Protein AF-A0A9D2ATX9-F1 (afdb_monomer)

Mean predicted aligned error: 10.86 Å

Solvent-accessible surface area (backbone atoms only — not comparable to full-atom values): 11652 Å² total; per-residue (Å²): 124,75,67,46,63,72,82,74,89,40,65,70,58,42,49,50,32,42,53,53,11,50,50,30,36,51,50,16,61,54,34,62,79,74,47,91,57,62,66,61,26,53,52,30,33,52,50,9,52,46,39,47,54,69,62,53,81,77,76,57,54,36,37,35,69,56,73,63,24,39,37,27,45,49,96,84,43,81,44,74,42,54,32,85,52,33,32,41,38,35,17,35,22,54,42,82,40,88,98,67,48,72,39,76,38,65,45,80,54,97,93,43,78,41,75,37,50,12,38,36,36,34,37,86,68,56,72,67,66,52,57,58,51,46,39,62,30,58,31,45,65,41,37,40,58,76,45,44,87,34,38,55,39,74,44,73,58,48,70,66,58,52,48,54,41,50,75,47,65,50,75,42,59,37,35,30,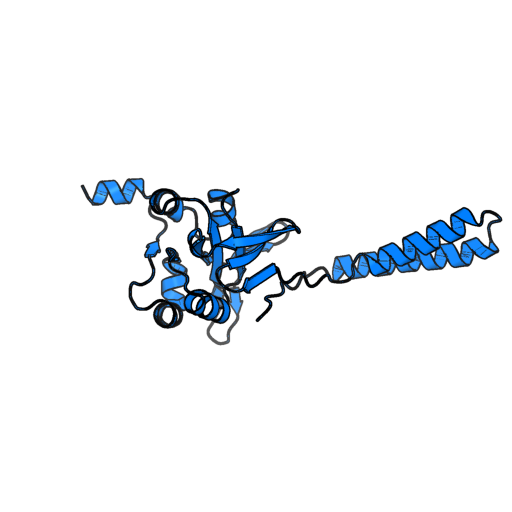28,46,73,52,40,73,76,41,40,73,66,49,33,71,70,54,39,85,81,53,54,46,73,40,56,71,66,48,44,74,60,56,54,66,75,73,111

Sequence (213 aa):
MKKYYQNYRRGKSFALFLVLGGVFLAVGIFAFWATTSIALVVLSLCAGVLLIVLPLPFLFARYGVQGSAVRCVRRGIPRSVPLAELSLILCIYDEYRRWKGFQPAVFRGSDGEVTVPALVLVQGLSPEEIEKELDLCDTRMNARLTYGKNAAGDMLLDFDFLRDLVAAGFAGRVYVSEFIYGLYSPAIDDIFGKGGVTVYDRIPYAVKQKRRG

Organism: NCBI:txid2838508

Structure (mmCIF, N/CA/C/O backbone):
data_AF-A0A9D2ATX9-F1
#
_entry.id   AF-A0A9D2ATX9-F1
#
loop_
_atom_site.group_PDB
_atom_site.id
_atom_site.type_symbol
_atom_site.label_atom_id
_atom_site.label_alt_id
_atom_site.label_comp_id
_atom_site.label_asym_id
_atom_site.label_entity_id
_atom_site.label_seq_id
_atom_site.pdbx_PDB_ins_code
_atom_site.Cartn_x
_atom_site.Cartn_y
_atom_site.Cartn_z
_atom_site.occupancy
_atom_site.B_iso_or_equiv
_atom_site.auth_seq_id
_atom_site.auth_comp_id
_atom_site.auth_asym_id
_atom_site.auth_atom_id
_atom_site.pdbx_PDB_model_num
ATOM 1 N N . MET A 1 1 ? -0.984 -17.722 -10.477 1.00 51.16 1 MET A N 1
ATOM 2 C CA . MET A 1 1 ? -0.380 -16.594 -9.732 1.00 51.16 1 MET A CA 1
ATOM 3 C C . MET A 1 1 ? -0.619 -15.315 -10.521 1.00 51.16 1 MET A C 1
ATOM 5 O O . MET A 1 1 ? 0.060 -15.112 -11.526 1.00 51.16 1 MET A O 1
ATOM 9 N N . LYS A 1 2 ? -1.607 -14.497 -10.127 1.00 56.91 2 LYS A N 1
ATOM 10 C CA . LYS A 1 2 ? -1.786 -13.162 -10.714 1.00 56.91 2 LYS A CA 1
ATOM 11 C C . LYS A 1 2 ? -0.565 -12.320 -10.335 1.00 56.91 2 LYS A C 1
ATOM 13 O O . LYS A 1 2 ? -0.162 -12.277 -9.174 1.00 56.91 2 LYS A O 1
ATOM 18 N N . LYS A 1 3 ? 0.098 -11.753 -11.339 1.00 59.28 3 LYS A N 1
ATOM 19 C CA . LYS A 1 3 ? 1.263 -10.885 -11.165 1.00 59.28 3 LYS A CA 1
ATOM 20 C C . LYS A 1 3 ? 0.798 -9.457 -11.378 1.00 59.28 3 LYS A C 1
ATOM 22 O O . LYS A 1 3 ? 0.310 -9.134 -12.457 1.00 59.28 3 LYS A O 1
ATOM 27 N N . TYR A 1 4 ? 0.980 -8.617 -10.368 1.00 58.78 4 TYR A N 1
ATOM 28 C CA . TYR A 1 4 ? 0.604 -7.213 -10.451 1.00 58.78 4 TYR A CA 1
ATOM 29 C C . TYR A 1 4 ? 1.823 -6.415 -10.915 1.00 58.78 4 TYR A C 1
ATOM 31 O O . TYR A 1 4 ? 2.834 -6.277 -10.211 1.00 58.78 4 TYR A O 1
ATOM 39 N N . TYR A 1 5 ? 1.759 -5.962 -12.165 1.00 54.19 5 TYR A N 1
ATOM 40 C CA . TYR A 1 5 ? 2.825 -5.211 -12.813 1.00 54.19 5 TYR A CA 1
ATOM 41 C C . TYR A 1 5 ? 2.580 -3.719 -12.624 1.00 54.19 5 TYR A C 1
ATOM 43 O O . TYR A 1 5 ? 1.532 -3.196 -12.993 1.00 54.19 5 TYR A O 1
ATOM 51 N N . GLN A 1 6 ? 3.565 -3.006 -12.082 1.00 50.66 6 GLN A N 1
ATOM 52 C CA . GLN A 1 6 ? 3.521 -1.552 -12.124 1.00 50.66 6 GLN A CA 1
ATOM 53 C C . GLN A 1 6 ? 3.961 -1.116 -13.522 1.00 50.66 6 GLN A C 1
ATOM 55 O O . GLN A 1 6 ? 5.118 -1.316 -13.898 1.00 50.66 6 GLN A O 1
ATOM 60 N N . ASN A 1 7 ? 3.054 -0.503 -14.283 1.00 44.44 7 ASN A N 1
ATOM 61 C CA . ASN A 1 7 ? 3.418 0.191 -15.511 1.00 44.44 7 ASN A CA 1
ATOM 62 C C . ASN A 1 7 ? 4.359 1.342 -15.144 1.00 44.44 7 ASN A C 1
ATOM 64 O O . ASN A 1 7 ? 3.926 2.425 -14.746 1.00 44.44 7 ASN A O 1
ATOM 68 N N . TYR A 1 8 ? 5.670 1.125 -15.261 1.00 45.75 8 TYR A N 1
ATOM 69 C CA . TYR A 1 8 ? 6.612 2.230 -15.236 1.00 45.75 8 TYR A CA 1
ATOM 70 C C . TYR A 1 8 ? 6.295 3.100 -16.453 1.00 45.75 8 TYR A C 1
ATOM 72 O O . TYR A 1 8 ? 6.641 2.761 -17.583 1.00 45.75 8 TYR A O 1
ATOM 80 N N . ARG A 1 9 ? 5.668 4.263 -16.228 1.00 45.88 9 ARG A N 1
ATOM 81 C CA . ARG A 1 9 ? 5.664 5.383 -17.182 1.00 45.88 9 ARG A CA 1
ATOM 82 C C . AR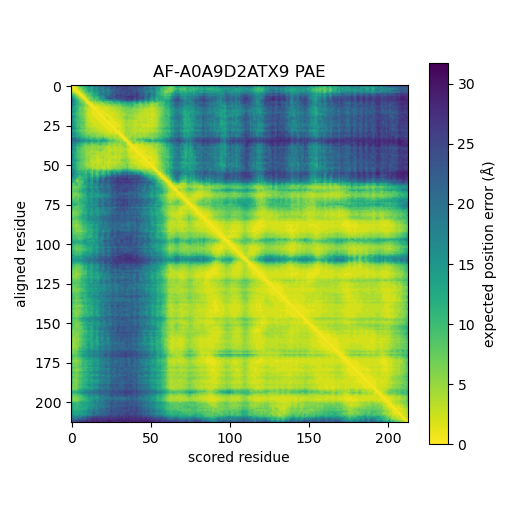G A 1 9 ? 7.099 5.904 -17.328 1.00 45.88 9 ARG A C 1
ATOM 84 O O . ARG A 1 9 ? 7.446 6.991 -16.885 1.00 45.88 9 ARG A O 1
ATOM 91 N N . ARG A 1 10 ? 7.961 5.103 -17.949 1.00 52.47 10 ARG A N 1
ATOM 92 C CA . ARG A 1 10 ? 9.294 5.485 -18.411 1.00 52.47 10 ARG A CA 1
ATOM 93 C C . ARG A 1 10 ? 9.326 5.652 -19.922 1.00 52.47 10 ARG A C 1
ATOM 95 O O . ARG A 1 10 ? 10.416 5.745 -20.451 1.00 52.47 10 ARG A O 1
ATOM 102 N N . GLY A 1 11 ? 8.189 5.777 -20.617 1.00 55.25 11 GLY A N 1
ATOM 103 C CA . GLY A 1 11 ? 8.166 5.942 -22.080 1.00 55.25 11 GLY A CA 1
ATOM 104 C C . GLY A 1 11 ? 9.140 7.015 -22.590 1.00 55.25 11 GLY A C 1
ATOM 105 O O . GLY A 1 11 ? 9.872 6.779 -23.542 1.00 55.25 11 GLY A O 1
ATOM 106 N N . LYS A 1 12 ? 9.258 8.146 -21.876 1.00 58.19 12 LYS A N 1
ATOM 107 C CA . LYS A 1 12 ? 10.222 9.211 -22.213 1.00 58.19 12 LYS A CA 1
ATOM 108 C C . LYS A 1 12 ? 11.684 8.841 -21.926 1.00 58.19 12 LYS A C 1
ATOM 110 O O . LYS A 1 12 ? 12.558 9.192 -22.704 1.00 58.19 12 LYS A O 1
ATOM 115 N N . SER A 1 13 ? 11.959 8.129 -20.833 1.00 62.75 13 SER A N 1
ATOM 116 C CA . SER A 1 13 ? 13.312 7.643 -20.523 1.00 62.75 13 SER A CA 1
ATOM 117 C C . SER A 1 13 ? 13.725 6.501 -21.455 1.00 62.75 13 SER A C 1
ATOM 119 O O . SER A 1 13 ? 14.857 6.478 -21.907 1.00 62.75 13 SER A O 1
ATOM 121 N N . PHE A 1 14 ? 12.804 5.598 -21.792 1.00 67.00 14 PHE A N 1
ATOM 122 C CA . PHE A 1 14 ? 12.988 4.518 -22.760 1.00 67.00 14 PHE A CA 1
ATOM 123 C C . PHE A 1 14 ? 13.324 5.070 -24.148 1.00 67.00 14 PHE A C 1
ATOM 125 O O . PHE A 1 14 ? 14.310 4.651 -24.741 1.00 67.00 14 PHE A O 1
ATOM 132 N N . ALA A 1 15 ? 12.574 6.076 -24.615 1.00 73.00 15 ALA A N 1
ATOM 133 C CA . ALA A 1 15 ? 12.880 6.771 -25.863 1.00 73.00 15 ALA A CA 1
ATOM 134 C C . ALA A 1 15 ? 14.282 7.404 -25.842 1.00 73.00 15 ALA A C 1
ATOM 136 O O . ALA A 1 15 ? 15.019 7.272 -26.811 1.00 73.00 15 ALA A O 1
ATOM 137 N N . LEU A 1 16 ? 14.681 8.029 -24.728 1.00 76.56 16 LEU A N 1
ATOM 138 C CA . LEU A 1 16 ? 16.024 8.595 -24.578 1.00 76.56 16 LEU A CA 1
ATOM 139 C C . LEU A 1 16 ? 17.121 7.521 -24.674 1.00 76.56 16 LEU A C 1
ATOM 141 O O . LEU A 1 16 ? 18.084 7.722 -25.404 1.00 76.56 16 LEU A O 1
ATOM 145 N N . PHE A 1 17 ? 16.970 6.381 -23.990 1.00 77.81 17 PHE A N 1
ATOM 146 C CA . PHE A 1 17 ? 17.938 5.279 -24.061 1.00 77.81 17 PHE A CA 1
ATOM 147 C C . PHE A 1 17 ? 18.007 4.635 -25.455 1.00 77.81 17 PHE A C 1
ATOM 149 O O . PHE A 1 17 ? 19.101 4.329 -25.921 1.00 77.81 17 PHE A O 1
ATOM 156 N N . LEU A 1 18 ? 16.872 4.506 -26.151 1.00 81.44 18 LEU A N 1
ATOM 157 C CA . LEU A 1 18 ? 16.826 4.052 -27.546 1.00 81.44 18 LEU A CA 1
ATOM 158 C C . LEU A 1 18 ? 17.571 5.002 -28.486 1.00 81.44 18 LEU A C 1
ATOM 160 O O . LEU A 1 18 ? 18.385 4.554 -29.289 1.00 81.44 18 LEU A O 1
ATOM 164 N N . VAL A 1 19 ? 17.310 6.309 -28.377 1.00 84.56 19 VAL A N 1
ATOM 165 C CA . VAL A 1 19 ? 17.959 7.325 -29.216 1.00 84.56 19 VAL A CA 1
ATOM 166 C C . VAL A 1 19 ? 19.461 7.364 -28.942 1.00 84.56 19 VAL A C 1
ATOM 168 O O . VAL A 1 19 ? 20.247 7.321 -29.885 1.00 84.56 19 VAL A O 1
ATOM 171 N N . LEU A 1 20 ? 19.877 7.380 -27.669 1.00 85.81 20 LEU A N 1
ATOM 172 C CA . LEU A 1 20 ? 21.297 7.366 -27.313 1.00 85.81 20 LEU A CA 1
ATOM 173 C C . LEU A 1 20 ? 21.988 6.089 -27.801 1.00 85.81 20 LEU A C 1
ATOM 175 O O . LEU A 1 20 ? 23.058 6.162 -28.397 1.00 85.81 20 LEU A O 1
ATOM 179 N N . GLY A 1 21 ? 21.377 4.925 -27.581 1.00 85.31 21 GLY A N 1
ATOM 180 C CA . GLY A 1 21 ? 21.932 3.653 -28.026 1.00 85.31 21 GLY A CA 1
ATOM 181 C C . GLY A 1 21 ? 22.054 3.562 -29.550 1.00 85.31 21 GLY A C 1
ATOM 182 O O . GLY A 1 21 ? 23.083 3.116 -30.055 1.00 85.31 21 GLY A O 1
ATOM 183 N N . GLY A 1 22 ? 21.064 4.076 -30.288 1.00 86.88 22 GLY A N 1
ATOM 184 C CA . GLY A 1 22 ? 21.116 4.194 -31.747 1.00 86.88 22 GLY A CA 1
ATOM 185 C C . GLY A 1 22 ? 22.238 5.115 -32.236 1.00 86.88 22 GLY A C 1
ATOM 186 O O . GLY A 1 22 ? 22.938 4.773 -33.186 1.00 86.88 22 GLY A O 1
ATOM 187 N N . VAL A 1 23 ? 22.470 6.243 -31.554 1.00 89.38 23 VAL A N 1
ATOM 188 C CA . VAL A 1 23 ? 23.590 7.152 -31.857 1.00 89.38 23 VAL A CA 1
ATOM 189 C C . VAL A 1 23 ? 24.932 6.450 -31.642 1.00 89.38 23 VAL A C 1
ATOM 191 O O . VAL A 1 23 ? 25.793 6.521 -32.512 1.00 89.38 23 VAL A O 1
ATOM 194 N N . PHE A 1 24 ? 25.109 5.725 -30.534 1.00 86.38 24 PHE A N 1
ATOM 195 C CA . PHE A 1 24 ? 26.344 4.977 -30.264 1.00 86.38 24 PHE A CA 1
ATOM 196 C C . PHE A 1 24 ? 26.600 3.863 -31.286 1.00 86.38 24 PHE A C 1
ATOM 198 O O . PHE A 1 24 ? 27.741 3.682 -31.712 1.00 86.38 24 PHE A O 1
ATOM 205 N N . LEU A 1 25 ? 25.551 3.165 -31.733 1.00 86.81 25 LEU A N 1
ATOM 206 C CA . LEU A 1 25 ? 25.655 2.187 -32.817 1.00 86.81 25 LEU A CA 1
ATOM 207 C C . LEU A 1 25 ? 26.081 2.840 -34.133 1.00 86.81 25 LEU A C 1
ATOM 209 O O . LEU A 1 25 ? 27.009 2.356 -34.776 1.00 86.81 25 LEU A O 1
ATOM 213 N N . ALA A 1 26 ? 25.445 3.951 -34.515 1.00 86.19 26 ALA A N 1
ATOM 214 C CA . ALA A 1 26 ? 25.807 4.682 -35.725 1.00 86.19 26 ALA A CA 1
ATOM 215 C C . ALA A 1 26 ? 27.263 5.168 -35.662 1.00 86.19 26 ALA A C 1
ATOM 217 O O . ALA A 1 26 ? 28.024 4.941 -36.598 1.00 86.19 26 ALA A O 1
ATOM 218 N N . VAL A 1 27 ? 27.680 5.759 -34.537 1.00 85.94 27 VAL A N 1
ATOM 219 C CA . VAL A 1 27 ? 29.066 6.199 -34.315 1.00 85.94 27 VAL A CA 1
ATOM 220 C C . VAL A 1 27 ? 30.043 5.029 -34.410 1.00 85.94 27 VAL A C 1
ATOM 222 O O . VAL A 1 27 ? 31.071 5.180 -35.058 1.00 85.94 27 VAL A O 1
ATOM 225 N N . GLY A 1 28 ? 29.728 3.862 -33.843 1.00 82.19 28 GLY A N 1
ATOM 226 C CA . GLY A 1 28 ? 30.577 2.674 -33.961 1.00 82.19 28 GLY A CA 1
ATOM 227 C C . GLY A 1 28 ? 30.711 2.172 -35.399 1.00 82.19 28 GLY A C 1
ATOM 228 O O . GLY A 1 28 ? 31.819 1.877 -35.846 1.00 82.19 28 GLY A O 1
ATOM 229 N N . ILE A 1 29 ? 29.609 2.155 -36.156 1.00 84.56 29 ILE A N 1
ATOM 230 C CA . ILE A 1 29 ? 29.611 1.779 -37.577 1.00 84.56 29 ILE A CA 1
ATOM 231 C C . ILE A 1 29 ? 30.438 2.770 -38.403 1.00 84.56 29 ILE A C 1
ATOM 233 O O . ILE A 1 29 ? 31.239 2.343 -39.226 1.00 84.56 29 ILE A O 1
ATOM 237 N N . PHE A 1 30 ? 30.300 4.080 -38.183 1.00 82.31 30 PHE A N 1
ATOM 238 C CA . PHE A 1 30 ? 31.102 5.083 -38.894 1.00 82.31 30 PHE A CA 1
ATOM 239 C C . PHE A 1 30 ? 32.576 5.074 -38.462 1.00 82.31 30 PHE A C 1
ATOM 241 O O . PHE A 1 30 ? 33.464 5.221 -39.301 1.00 82.31 30 PHE A O 1
ATOM 248 N N . ALA A 1 31 ? 32.858 4.838 -37.178 1.00 80.69 31 ALA A N 1
ATOM 249 C CA . ALA A 1 31 ? 34.216 4.741 -36.648 1.00 80.69 31 ALA A CA 1
ATOM 250 C C . ALA A 1 31 ? 34.994 3.561 -37.246 1.00 80.69 31 ALA A C 1
ATOM 252 O O . ALA A 1 31 ? 36.208 3.670 -37.405 1.00 80.69 31 ALA A O 1
ATOM 253 N N . PHE A 1 32 ? 34.311 2.482 -37.646 1.00 79.81 32 PHE A N 1
ATOM 254 C CA . PHE A 1 32 ? 34.923 1.354 -38.355 1.00 79.81 32 PHE A CA 1
ATOM 255 C C . PHE A 1 32 ? 35.641 1.778 -39.644 1.00 79.81 32 PHE A C 1
ATOM 257 O O . PHE A 1 32 ? 36.678 1.218 -39.983 1.00 79.81 32 PHE A O 1
ATOM 264 N N . TRP A 1 33 ? 35.125 2.801 -40.330 1.00 79.44 33 TRP A N 1
ATOM 265 C CA . TRP A 1 33 ? 35.717 3.328 -41.563 1.00 79.44 33 TRP A CA 1
ATOM 266 C C . TRP A 1 33 ? 36.688 4.487 -41.318 1.00 79.44 33 TRP A C 1
ATOM 268 O O . TRP A 1 33 ? 37.530 4.771 -42.165 1.00 79.44 33 TRP A O 1
ATOM 278 N N . ALA A 1 34 ? 36.569 5.171 -40.177 1.00 76.94 34 ALA A N 1
ATOM 279 C CA . ALA A 1 34 ? 37.295 6.406 -39.886 1.00 76.94 34 ALA A CA 1
ATOM 280 C C . ALA A 1 34 ? 38.486 6.235 -38.926 1.00 76.94 34 ALA A C 1
ATOM 282 O O . ALA A 1 34 ? 39.289 7.156 -38.784 1.00 76.94 34 ALA A O 1
ATOM 283 N N . THR A 1 35 ? 38.611 5.095 -38.238 1.00 70.69 35 THR A N 1
ATOM 284 C CA . THR A 1 35 ? 39.652 4.881 -37.220 1.00 70.69 35 THR A CA 1
ATOM 285 C C . THR A 1 35 ? 40.318 3.512 -37.335 1.00 70.69 35 THR A C 1
ATOM 287 O O . THR A 1 35 ? 39.673 2.512 -37.619 1.00 70.69 35 THR A O 1
ATOM 290 N N . THR A 1 36 ? 41.622 3.449 -37.048 1.00 72.50 36 THR A N 1
ATOM 291 C CA . THR A 1 36 ? 42.409 2.200 -36.968 1.00 72.50 36 THR A CA 1
ATOM 292 C C . THR A 1 36 ? 42.246 1.465 -35.634 1.00 72.50 36 THR A C 1
ATOM 294 O O . THR A 1 36 ? 42.668 0.318 -35.496 1.00 72.50 36 THR A O 1
ATOM 297 N N . SER A 1 37 ? 41.638 2.106 -34.631 1.00 78.44 37 SER A N 1
ATOM 298 C CA . SER A 1 37 ? 41.452 1.521 -33.302 1.00 78.44 37 SER A CA 1
ATOM 299 C C . SER A 1 37 ? 40.183 0.673 -33.241 1.00 78.44 37 SER A C 1
ATOM 301 O O . SER A 1 37 ? 39.091 1.158 -32.944 1.00 78.44 37 SER A O 1
ATOM 303 N N . ILE A 1 38 ? 40.351 -0.631 -33.453 1.00 81.62 38 ILE A N 1
ATOM 304 C CA . ILE A 1 38 ? 39.278 -1.633 -33.348 1.00 81.62 38 ILE A CA 1
ATOM 305 C C . ILE A 1 38 ? 38.619 -1.599 -31.956 1.00 81.62 38 ILE A C 1
ATOM 307 O O . ILE A 1 38 ? 37.413 -1.799 -31.831 1.00 81.62 38 ILE A O 1
ATOM 311 N N . ALA A 1 39 ? 39.381 -1.278 -30.905 1.00 82.38 39 ALA A N 1
ATOM 312 C CA . ALA A 1 39 ? 38.866 -1.196 -29.540 1.00 82.38 39 ALA A CA 1
ATOM 313 C C . ALA A 1 39 ? 37.767 -0.128 -29.378 1.00 82.38 39 ALA A C 1
ATOM 315 O O . ALA A 1 39 ? 36.772 -0.377 -28.701 1.00 82.38 39 ALA A O 1
ATOM 316 N N . LEU A 1 40 ? 37.906 1.033 -30.030 1.00 78.88 40 LEU A N 1
ATOM 317 C CA . LEU A 1 40 ? 36.897 2.102 -29.994 1.00 78.88 40 LEU A CA 1
ATOM 318 C C . LEU A 1 40 ? 35.610 1.700 -30.723 1.00 78.88 40 LEU A C 1
ATOM 320 O O . LEU A 1 40 ? 34.508 1.999 -30.255 1.00 78.88 40 LEU A O 1
ATOM 324 N N . VAL A 1 41 ? 35.744 0.975 -31.833 1.00 82.44 41 VAL A N 1
ATOM 325 C CA . VAL A 1 41 ? 34.609 0.433 -32.591 1.00 82.44 41 VAL A CA 1
ATOM 326 C C . VAL A 1 41 ? 33.843 -0.587 -31.751 1.00 82.44 41 VAL A C 1
ATOM 328 O O . VAL A 1 41 ? 32.630 -0.482 -31.591 1.00 82.44 41 VAL A O 1
ATOM 331 N N . VAL A 1 42 ? 34.549 -1.542 -31.143 1.00 85.25 42 VAL A N 1
ATOM 332 C CA . VAL A 1 42 ? 33.921 -2.569 -30.300 1.00 85.25 42 VAL A CA 1
ATOM 333 C C . VAL A 1 42 ? 33.256 -1.940 -29.075 1.00 85.25 42 VAL A C 1
ATOM 335 O O . VAL A 1 42 ? 32.124 -2.286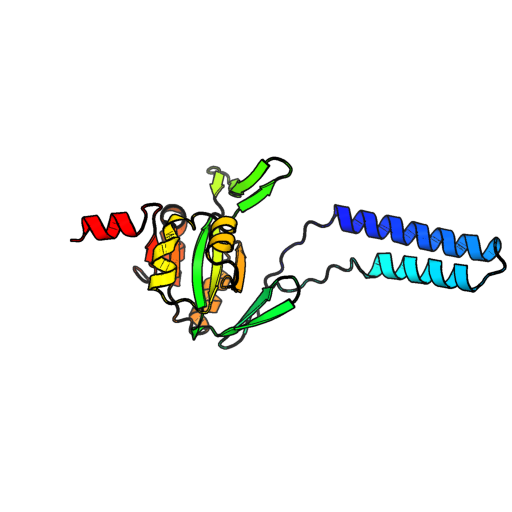 -28.745 1.00 85.25 42 VAL A O 1
ATOM 338 N N . LEU A 1 43 ? 33.911 -0.981 -28.418 1.00 86.50 43 LEU A N 1
ATOM 339 C CA . LEU A 1 43 ? 33.384 -0.352 -27.209 1.00 86.50 43 LEU A CA 1
ATOM 340 C C . LEU A 1 43 ? 32.135 0.497 -27.488 1.00 86.50 43 LEU A C 1
ATOM 342 O O . LEU A 1 43 ? 31.178 0.436 -26.718 1.00 86.50 43 LEU A O 1
ATOM 346 N N . SER A 1 44 ? 32.108 1.239 -28.598 1.00 83.69 44 SER A N 1
ATOM 347 C CA . SER A 1 44 ? 30.939 2.034 -29.005 1.00 83.69 44 SER A CA 1
ATOM 348 C C . SER A 1 44 ? 29.748 1.165 -29.417 1.00 83.69 44 SER A C 1
ATOM 350 O O . SER A 1 44 ? 28.625 1.444 -28.995 1.00 83.69 44 SER A O 1
ATOM 352 N N . LEU A 1 45 ? 29.984 0.067 -30.144 1.00 85.69 45 LEU A N 1
ATOM 353 C CA . LEU A 1 45 ? 28.939 -0.902 -30.485 1.00 85.69 45 LEU A CA 1
ATOM 354 C C . LEU A 1 45 ? 28.382 -1.599 -29.237 1.00 85.69 45 LEU A C 1
ATOM 356 O O . LEU A 1 45 ? 27.168 -1.616 -29.038 1.00 85.69 45 LEU A O 1
ATOM 360 N N . CYS A 1 46 ? 29.249 -2.112 -28.359 1.00 86.88 46 CYS A N 1
ATOM 361 C CA . CYS A 1 46 ? 28.837 -2.754 -27.110 1.00 86.88 46 CYS A CA 1
ATOM 362 C C . CYS A 1 46 ? 28.065 -1.791 -26.200 1.00 86.88 46 CYS A C 1
ATOM 364 O O . CYS A 1 46 ? 27.029 -2.169 -25.657 1.00 86.88 46 CYS A O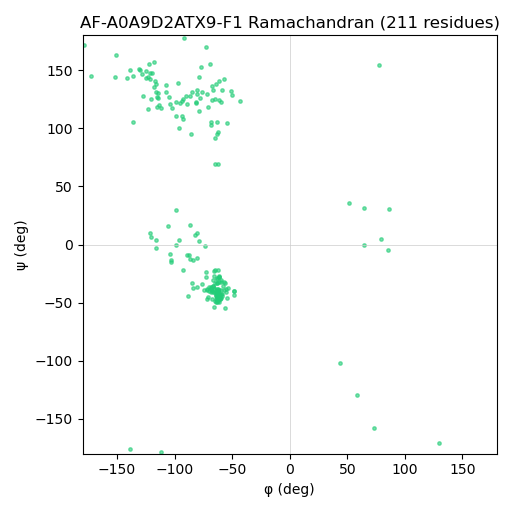 1
ATOM 366 N N . ALA A 1 47 ? 28.519 -0.541 -26.064 1.00 84.31 47 ALA A N 1
ATOM 367 C CA . ALA A 1 47 ? 27.814 0.481 -25.295 1.00 84.31 47 ALA A CA 1
ATOM 368 C C . ALA A 1 47 ? 26.449 0.827 -25.913 1.00 84.31 47 ALA A C 1
ATOM 370 O O . ALA A 1 47 ? 25.468 0.950 -25.182 1.00 84.31 47 ALA A O 1
ATOM 371 N N . GLY A 1 48 ? 26.362 0.927 -27.244 1.00 83.06 48 GLY A N 1
ATOM 372 C CA . GLY A 1 48 ? 25.109 1.164 -27.961 1.00 83.06 48 GLY A CA 1
ATOM 373 C C . GLY A 1 48 ? 24.091 0.044 -27.748 1.00 83.06 48 GLY A C 1
ATOM 374 O O . GLY A 1 48 ? 22.959 0.312 -27.348 1.00 83.06 48 GLY A O 1
ATOM 375 N N . VAL A 1 49 ? 24.507 -1.217 -27.917 1.00 84.75 49 VAL A N 1
ATOM 376 C CA . VAL A 1 49 ? 23.660 -2.390 -27.637 1.00 84.75 49 VAL A CA 1
ATOM 377 C C . VAL A 1 49 ? 23.242 -2.418 -26.170 1.00 84.75 49 VAL A C 1
ATOM 379 O O . VAL A 1 49 ? 22.060 -2.588 -25.877 1.00 84.75 49 VAL A O 1
ATOM 382 N N . LEU A 1 50 ? 24.175 -2.196 -25.240 1.00 82.62 50 LEU A N 1
ATOM 383 C CA . LEU A 1 50 ? 23.871 -2.173 -23.812 1.00 82.62 50 LEU A CA 1
ATOM 384 C C . LEU A 1 50 ? 22.829 -1.095 -23.494 1.00 82.62 50 LEU A C 1
ATOM 386 O O . LEU A 1 50 ? 21.871 -1.385 -22.794 1.00 82.62 50 LEU A O 1
ATOM 390 N N . LEU A 1 51 ? 22.952 0.116 -24.042 1.00 80.81 51 LEU A N 1
ATOM 391 C CA . LEU A 1 51 ? 21.992 1.204 -23.826 1.00 80.81 51 LEU A CA 1
ATOM 392 C C . LEU A 1 51 ? 20.601 0.919 -24.406 1.00 80.81 51 LEU A C 1
ATOM 394 O O . LEU A 1 51 ? 19.626 1.429 -23.864 1.00 80.81 51 LEU A O 1
ATOM 398 N N . ILE A 1 52 ? 20.486 0.101 -25.455 1.00 77.31 52 ILE A N 1
ATOM 399 C CA . ILE A 1 52 ? 19.193 -0.330 -26.017 1.00 77.31 52 ILE A CA 1
ATOM 400 C C . ILE A 1 52 ? 18.580 -1.470 -25.195 1.00 77.31 52 ILE A C 1
ATOM 402 O O . ILE A 1 52 ? 17.366 -1.510 -24.997 1.00 77.31 52 ILE A O 1
ATOM 406 N N . VAL A 1 53 ? 19.412 -2.382 -24.686 1.00 72.62 53 VAL A N 1
ATOM 407 C CA . VAL A 1 53 ? 18.984 -3.583 -23.952 1.00 72.62 53 VAL A CA 1
ATOM 408 C C . VAL A 1 53 ? 18.719 -3.293 -22.470 1.00 72.62 53 VAL A C 1
ATOM 410 O O . VAL A 1 53 ? 17.765 -3.814 -21.904 1.00 72.62 53 VAL A O 1
ATOM 413 N N . LEU A 1 54 ? 19.498 -2.428 -21.818 1.00 67.75 54 LEU A N 1
ATOM 414 C CA . LEU A 1 54 ? 19.321 -2.066 -20.406 1.00 67.75 54 LEU A CA 1
ATOM 415 C C . LEU A 1 54 ? 17.927 -1.504 -20.060 1.00 67.75 54 LEU A C 1
ATOM 417 O O . LEU A 1 54 ? 17.415 -1.833 -18.987 1.00 67.75 54 LEU A O 1
ATOM 421 N N . PRO A 1 55 ? 17.281 -0.668 -20.903 1.00 59.97 55 PRO A N 1
ATOM 422 C CA . PRO A 1 55 ? 15.937 -0.181 -20.644 1.00 59.97 55 PRO A CA 1
ATOM 423 C C . PRO A 1 55 ? 14.857 -1.200 -21.022 1.00 59.97 55 PRO A C 1
ATOM 425 O O . PRO A 1 55 ? 13.686 -0.810 -21.000 1.00 59.97 55 PRO A O 1
ATOM 428 N N . LEU A 1 56 ? 15.203 -2.463 -21.345 1.00 56.53 56 LEU A N 1
ATOM 429 C CA . LEU A 1 56 ? 14.221 -3.544 -21.425 1.00 56.53 56 LEU A CA 1
ATOM 430 C C . LEU A 1 56 ? 13.296 -3.392 -20.218 1.00 56.53 56 LEU A C 1
ATOM 432 O O . LEU A 1 56 ? 13.787 -3.298 -19.086 1.00 56.53 56 LEU A O 1
ATOM 436 N N . PRO A 1 57 ? 11.977 -3.266 -20.438 1.00 50.09 57 PRO A N 1
ATOM 437 C CA . PRO A 1 57 ? 11.036 -3.133 -19.355 1.00 50.09 57 PRO A CA 1
ATOM 438 C C . PRO A 1 57 ? 11.100 -4.452 -18.607 1.00 50.09 57 PRO A C 1
ATOM 440 O O . PRO A 1 57 ? 10.410 -5.410 -18.943 1.00 50.09 57 PRO A O 1
ATOM 443 N N . PHE A 1 58 ? 11.963 -4.529 -17.600 1.00 44.31 58 PHE A N 1
ATOM 444 C CA . PHE A 1 58 ? 11.849 -5.566 -16.614 1.00 44.31 58 PHE A CA 1
ATOM 445 C C . PHE A 1 58 ? 10.512 -5.290 -15.946 1.00 44.31 58 PHE A C 1
ATOM 447 O O . PHE A 1 58 ? 10.372 -4.428 -15.074 1.00 44.31 58 PHE A O 1
ATOM 454 N N . LEU A 1 59 ? 9.504 -5.994 -16.453 1.00 45.00 59 LEU A N 1
ATOM 455 C CA . LEU A 1 59 ? 8.213 -6.229 -15.849 1.00 45.00 59 LEU A CA 1
ATOM 456 C C . LEU A 1 59 ? 8.492 -6.997 -14.558 1.00 45.00 59 LEU A C 1
ATOM 458 O O . LEU A 1 59 ? 8.235 -8.192 -14.435 1.00 45.00 59 LEU A O 1
ATOM 462 N N . PHE A 1 60 ? 9.100 -6.323 -13.587 1.00 46.06 60 PHE A N 1
ATOM 463 C CA . PHE A 1 60 ? 9.178 -6.832 -12.242 1.00 46.06 60 PHE A CA 1
ATOM 464 C C . PHE A 1 60 ? 7.746 -6.782 -11.728 1.00 46.06 60 PHE A C 1
ATOM 466 O O . PHE A 1 60 ? 7.203 -5.706 -11.468 1.00 46.06 60 PHE A O 1
ATOM 473 N N . ALA A 1 61 ? 7.120 -7.956 -11.643 1.00 50.53 61 ALA A N 1
ATOM 474 C CA . ALA A 1 61 ? 5.925 -8.137 -10.841 1.00 50.53 61 ALA A CA 1
ATOM 475 C C . ALA A 1 61 ? 6.292 -7.650 -9.440 1.00 50.53 61 ALA A C 1
ATOM 477 O O . ALA A 1 61 ? 7.097 -8.283 -8.754 1.00 50.53 61 ALA A O 1
ATOM 478 N N . ARG A 1 62 ? 5.811 -6.462 -9.064 1.00 59.97 62 ARG A N 1
ATOM 479 C CA . ARG A 1 62 ? 6.187 -5.901 -7.771 1.00 59.97 62 ARG A CA 1
ATOM 480 C C . ARG A 1 62 ? 5.503 -6.658 -6.652 1.00 59.97 62 ARG A C 1
ATOM 482 O O . ARG A 1 62 ? 6.077 -6.692 -5.574 1.00 59.97 62 ARG A O 1
ATOM 489 N N . TYR A 1 63 ? 4.330 -7.237 -6.914 1.00 68.94 63 TYR A N 1
ATOM 490 C CA . TYR A 1 63 ? 3.498 -7.861 -5.898 1.00 68.94 63 TYR A CA 1
ATOM 491 C C . TYR A 1 63 ? 2.836 -9.148 -6.396 1.00 68.94 63 TYR A C 1
ATOM 493 O O . TYR A 1 63 ? 2.443 -9.255 -7.562 1.00 68.94 63 TYR A O 1
ATOM 501 N N . GLY A 1 64 ? 2.726 -10.125 -5.500 1.00 74.75 64 GLY A N 1
ATOM 502 C CA . GLY A 1 64 ? 1.974 -11.356 -5.711 1.00 74.75 64 GLY A CA 1
ATOM 503 C C . GLY A 1 64 ? 1.902 -12.178 -4.430 1.00 74.75 64 GLY A C 1
ATOM 504 O O . GLY A 1 64 ? 2.851 -12.190 -3.644 1.00 74.75 64 GLY A O 1
ATOM 505 N N . VAL A 1 65 ? 0.780 -12.860 -4.229 1.00 80.44 65 VAL A N 1
ATOM 506 C CA . VAL A 1 65 ? 0.609 -13.817 -3.134 1.00 80.44 65 VAL A CA 1
ATOM 507 C C . VAL A 1 65 ? 1.121 -15.179 -3.604 1.00 80.44 65 VAL A C 1
ATOM 509 O O . VAL A 1 65 ? 0.758 -15.649 -4.686 1.00 80.44 65 VAL A O 1
ATOM 512 N N . GLN A 1 66 ? 2.009 -15.796 -2.826 1.00 79.81 66 GLN A N 1
ATOM 513 C CA . GLN A 1 66 ? 2.536 -17.130 -3.096 1.00 79.81 66 GLN A CA 1
ATOM 514 C C . GLN A 1 66 ? 2.559 -17.944 -1.802 1.00 79.81 66 GLN A C 1
ATOM 516 O O . GLN A 1 66 ? 3.425 -17.745 -0.950 1.00 79.81 66 GLN A O 1
ATOM 521 N N . GLY A 1 67 ? 1.625 -18.891 -1.679 1.00 81.88 67 GLY A N 1
ATOM 522 C CA . GLY A 1 67 ? 1.459 -19.666 -0.451 1.00 81.88 67 GLY A CA 1
ATOM 523 C C . GLY A 1 67 ? 1.176 -18.744 0.734 1.00 81.88 67 GLY A C 1
ATOM 524 O O . GLY A 1 67 ? 0.339 -17.854 0.635 1.00 81.88 67 GLY A O 1
ATOM 525 N N . SER A 1 68 ? 1.926 -18.915 1.822 1.00 84.25 68 SER A N 1
ATOM 526 C CA . SER A 1 68 ? 1.790 -18.144 3.064 1.00 84.25 68 SER A CA 1
ATOM 527 C C . SER A 1 68 ? 2.579 -16.825 3.092 1.00 84.25 68 SER A C 1
ATOM 529 O O . SER A 1 68 ? 2.815 -16.268 4.168 1.00 84.25 68 SER A O 1
ATOM 531 N N . ALA A 1 69 ? 3.023 -16.314 1.938 1.00 85.62 69 ALA A N 1
ATOM 532 C CA . ALA A 1 69 ? 3.823 -15.097 1.863 1.00 85.62 69 ALA A CA 1
ATOM 533 C C . ALA A 1 69 ? 3.418 -14.174 0.706 1.00 85.62 69 ALA A C 1
ATOM 535 O O . ALA A 1 69 ? 3.003 -14.609 -0.371 1.00 85.62 69 ALA A O 1
ATOM 536 N N . VAL A 1 70 ? 3.623 -12.874 0.914 1.00 85.31 70 VAL A N 1
ATOM 537 C CA . VAL A 1 70 ? 3.534 -11.852 -0.130 1.00 85.31 70 VAL A CA 1
ATOM 538 C C . VAL A 1 70 ? 4.930 -11.587 -0.668 1.00 85.31 70 VAL A C 1
ATOM 540 O O . VAL A 1 70 ? 5.831 -11.181 0.069 1.00 85.31 70 VAL A O 1
ATOM 543 N N . ARG A 1 71 ? 5.121 -11.770 -1.974 1.00 83.75 71 ARG A N 1
ATOM 544 C CA . ARG A 1 71 ? 6.317 -11.272 -2.653 1.00 83.75 71 ARG A CA 1
ATOM 545 C C . ARG A 1 71 ? 6.128 -9.800 -2.953 1.00 83.75 71 ARG A C 1
ATOM 547 O O . ARG A 1 71 ? 5.176 -9.442 -3.635 1.00 83.75 71 ARG A O 1
ATOM 554 N N . CYS A 1 72 ? 7.036 -8.966 -2.465 1.00 77.94 72 CYS A N 1
ATOM 555 C CA . CYS A 1 72 ? 7.082 -7.535 -2.719 1.00 77.94 72 CYS A CA 1
ATOM 556 C C . CYS A 1 72 ? 8.445 -7.125 -3.291 1.00 77.94 72 CYS A C 1
ATOM 558 O O . CYS A 1 72 ? 9.473 -7.703 -2.955 1.00 77.94 72 CYS A O 1
ATOM 560 N N . VAL A 1 73 ? 8.499 -6.093 -4.131 1.00 69.81 73 VAL A N 1
ATOM 561 C CA . VAL A 1 73 ? 9.775 -5.499 -4.561 1.00 69.81 73 VAL A CA 1
ATOM 562 C C . VAL A 1 73 ? 10.016 -4.209 -3.797 1.00 69.81 73 VAL A C 1
ATOM 564 O O . VAL A 1 73 ? 9.295 -3.223 -3.955 1.00 69.81 73 VAL A O 1
ATOM 567 N N . ARG A 1 74 ? 11.093 -4.181 -3.012 1.00 67.38 74 ARG A N 1
ATOM 568 C CA . ARG A 1 74 ? 11.514 -3.011 -2.243 1.00 67.38 74 ARG A CA 1
ATOM 569 C C . ARG A 1 74 ? 12.815 -2.461 -2.810 1.00 67.38 74 ARG A C 1
ATOM 571 O O . ARG A 1 74 ? 13.837 -3.134 -2.788 1.00 67.38 74 ARG A O 1
ATOM 578 N N . ARG A 1 75 ? 12.782 -1.219 -3.311 1.00 65.25 75 ARG A N 1
ATOM 579 C CA . ARG A 1 75 ? 13.943 -0.548 -3.941 1.00 65.25 75 ARG A CA 1
ATOM 580 C C . ARG A 1 75 ? 14.609 -1.393 -5.049 1.00 65.25 75 ARG A C 1
ATOM 582 O O . ARG A 1 75 ? 15.821 -1.368 -5.196 1.00 65.25 75 ARG A O 1
ATOM 589 N N . GLY A 1 76 ? 13.816 -2.149 -5.813 1.00 63.66 76 GLY A N 1
ATOM 590 C CA . GLY A 1 76 ? 14.315 -3.027 -6.882 1.00 63.66 76 GLY A CA 1
ATOM 591 C C . GLY A 1 76 ? 14.762 -4.418 -6.422 1.00 63.66 76 GLY A C 1
ATOM 592 O O . GLY A 1 76 ? 15.043 -5.257 -7.266 1.00 63.66 76 GLY A O 1
ATOM 593 N N . ILE A 1 77 ? 14.769 -4.694 -5.114 1.00 67.69 77 ILE A N 1
ATOM 594 C CA . ILE A 1 77 ? 15.128 -6.004 -4.564 1.00 67.69 77 ILE A CA 1
ATOM 595 C C . ILE A 1 77 ? 13.842 -6.786 -4.256 1.00 67.69 77 ILE A C 1
ATOM 597 O O . ILE A 1 77 ? 13.013 -6.289 -3.483 1.00 67.69 77 ILE A O 1
ATOM 601 N N . PRO A 1 78 ? 13.647 -7.985 -4.833 1.00 73.69 78 PRO A N 1
ATOM 602 C CA . PRO A 1 78 ? 12.530 -8.848 -4.475 1.00 73.69 78 PRO A CA 1
ATOM 603 C C . PRO A 1 78 ? 12.694 -9.348 -3.036 1.00 73.69 78 PRO A C 1
ATOM 605 O O . PRO A 1 78 ? 13.763 -9.800 -2.631 1.00 73.69 78 PRO A O 1
ATOM 608 N N . ARG A 1 79 ? 11.622 -9.258 -2.258 1.00 77.00 79 ARG A N 1
ATOM 609 C CA . ARG A 1 79 ? 11.513 -9.743 -0.885 1.00 77.00 79 ARG A CA 1
ATOM 610 C C . ARG A 1 79 ? 10.243 -10.567 -0.745 1.00 77.00 79 ARG A C 1
ATOM 612 O O . ARG A 1 79 ? 9.271 -10.345 -1.460 1.00 77.00 79 ARG A O 1
ATOM 619 N N . SER A 1 80 ? 10.271 -11.525 0.166 1.00 84.44 80 SER A N 1
ATOM 620 C CA . SER A 1 80 ? 9.105 -12.311 0.553 1.00 84.44 80 SER A CA 1
ATOM 621 C C . SER A 1 80 ? 8.797 -11.989 2.002 1.00 84.44 80 SER A C 1
ATOM 623 O O . SER A 1 80 ? 9.711 -12.009 2.824 1.00 84.44 80 SER A O 1
ATOM 625 N N . VAL A 1 81 ? 7.542 -11.671 2.297 1.00 86.06 81 VAL A N 1
ATOM 626 C CA . VAL A 1 81 ? 7.091 -11.310 3.641 1.00 86.06 81 VAL A CA 1
ATOM 627 C C . VAL A 1 81 ? 6.007 -12.293 4.077 1.00 86.06 81 VAL A C 1
ATOM 629 O O . VAL A 1 81 ? 5.040 -12.463 3.329 1.00 86.06 81 VAL A O 1
ATOM 632 N N . PRO A 1 82 ? 6.150 -12.959 5.235 1.00 88.44 82 PRO A N 1
ATOM 633 C CA . PRO A 1 82 ? 5.132 -13.870 5.751 1.00 88.44 82 PRO A CA 1
ATOM 634 C C . PRO A 1 82 ? 3.806 -13.150 6.014 1.00 88.44 82 PRO A C 1
ATOM 636 O O . PRO A 1 82 ? 3.796 -12.040 6.540 1.00 88.44 82 PRO A O 1
ATOM 639 N N . LEU A 1 83 ? 2.678 -13.799 5.708 1.00 87.50 83 LEU A N 1
ATOM 640 C CA . LEU A 1 83 ? 1.342 -13.239 5.963 1.00 87.50 83 LEU A CA 1
ATOM 641 C C . LEU A 1 83 ? 1.073 -12.979 7.450 1.00 87.50 83 LEU A C 1
ATOM 643 O O . LEU A 1 83 ? 0.386 -12.018 7.779 1.00 87.50 83 LEU A O 1
ATOM 647 N N . ALA A 1 84 ? 1.640 -13.799 8.337 1.00 86.31 84 ALA A N 1
ATOM 648 C CA . ALA A 1 84 ? 1.462 -13.678 9.784 1.00 86.31 84 ALA A CA 1
ATOM 649 C C . ALA A 1 84 ? 2.074 -12.395 10.376 1.00 86.31 84 ALA A C 1
ATOM 651 O O . ALA A 1 84 ? 1.657 -11.947 11.438 1.00 86.31 84 ALA A O 1
ATOM 652 N N . GLU A 1 85 ? 3.054 -11.798 9.695 1.00 86.25 85 GLU A N 1
ATOM 653 C CA . GLU A 1 85 ? 3.759 -10.597 10.161 1.00 86.25 85 GLU A CA 1
ATOM 654 C C . GLU A 1 85 ? 3.224 -9.309 9.522 1.00 86.25 85 GLU A C 1
ATOM 656 O O . GLU A 1 85 ? 3.746 -8.223 9.787 1.00 86.25 85 GLU A O 1
ATOM 661 N N . LEU A 1 86 ? 2.223 -9.423 8.644 1.00 90.62 86 LEU A N 1
ATOM 662 C CA . LEU A 1 86 ? 1.720 -8.321 7.837 1.00 90.62 86 LEU A CA 1
ATOM 663 C C . LEU A 1 86 ? 0.483 -7.682 8.460 1.00 90.62 86 LEU A C 1
ATOM 665 O O . LEU A 1 86 ? -0.438 -8.355 8.901 1.00 90.62 86 LEU A O 1
ATOM 669 N N . SER A 1 87 ? 0.435 -6.357 8.411 1.00 93.69 87 SER A N 1
ATOM 670 C CA . SER A 1 87 ? -0.773 -5.557 8.604 1.00 93.69 87 SER A CA 1
ATOM 671 C C . SER A 1 87 ? -1.014 -4.701 7.365 1.00 93.69 87 SER A C 1
ATOM 673 O O . SER A 1 87 ? -0.068 -4.294 6.680 1.00 93.69 87 SER A O 1
ATOM 675 N N . LEU A 1 88 ? -2.283 -4.451 7.053 1.00 94.69 88 LEU A N 1
ATOM 676 C CA . LEU A 1 88 ? -2.700 -3.721 5.858 1.00 94.69 88 LEU A CA 1
ATOM 677 C C . LEU A 1 88 ? -3.190 -2.336 6.241 1.00 94.69 88 LEU A C 1
ATOM 679 O O . LEU A 1 88 ? -3.960 -2.197 7.186 1.00 94.69 88 LEU A O 1
ATOM 683 N N . ILE A 1 89 ? -2.796 -1.329 5.471 1.00 96.12 89 ILE A N 1
ATOM 684 C CA . ILE A 1 89 ? -3.315 0.030 5.594 1.00 96.12 89 ILE A CA 1
ATOM 685 C C . ILE A 1 89 ? -3.888 0.442 4.243 1.00 96.12 89 ILE A C 1
ATOM 687 O O . ILE A 1 89 ? -3.170 0.518 3.245 1.00 96.12 89 ILE A O 1
ATOM 691 N N . LEU A 1 90 ? -5.192 0.680 4.223 1.00 96.00 90 LEU A N 1
ATOM 692 C CA . LEU A 1 90 ? -5.963 1.139 3.081 1.00 96.00 90 LEU A CA 1
ATOM 693 C C . LEU A 1 90 ? -6.158 2.650 3.197 1.00 96.00 90 LEU A C 1
ATOM 695 O O . LEU A 1 90 ? -6.866 3.139 4.076 1.00 96.00 90 LEU A O 1
ATOM 699 N N . CYS A 1 91 ? -5.506 3.388 2.308 1.00 95.38 91 CYS A N 1
ATOM 700 C CA . CYS A 1 91 ? -5.432 4.847 2.342 1.00 95.38 91 CYS A CA 1
ATOM 701 C C . CYS A 1 91 ? -5.590 5.435 0.933 1.00 95.38 91 CYS A C 1
ATOM 703 O O . CYS A 1 91 ? -5.852 4.714 -0.026 1.00 95.38 91 CYS A O 1
ATOM 705 N N . ILE A 1 92 ? -5.470 6.751 0.778 1.00 94.38 92 ILE A N 1
ATOM 706 C CA . ILE A 1 92 ? -5.613 7.413 -0.522 1.00 94.38 92 ILE A CA 1
ATOM 707 C C . ILE A 1 92 ? -4.349 7.197 -1.363 1.00 94.38 92 ILE A C 1
ATOM 709 O O . ILE A 1 92 ? -3.227 7.445 -0.908 1.00 94.38 92 ILE A O 1
ATOM 713 N N . TYR A 1 93 ? -4.511 6.781 -2.618 1.00 91.56 93 TYR A N 1
ATOM 714 C CA . TYR A 1 93 ? -3.403 6.708 -3.564 1.00 91.56 93 TYR A CA 1
ATOM 715 C C . TYR A 1 93 ? -2.971 8.110 -3.985 1.00 91.56 93 TYR A C 1
ATOM 717 O O . TYR A 1 93 ? -3.786 8.928 -4.404 1.00 91.56 93 TYR A O 1
ATOM 725 N N . ASP A 1 94 ? -1.672 8.381 -3.895 1.00 90.81 94 ASP A N 1
ATOM 726 C CA . ASP A 1 94 ? -1.066 9.640 -4.303 1.00 90.81 94 ASP A CA 1
ATOM 727 C C . ASP A 1 94 ? 0.011 9.438 -5.373 1.00 90.81 94 ASP A C 1
ATOM 729 O O . ASP A 1 94 ? 0.794 8.484 -5.373 1.00 90.81 94 ASP A O 1
ATOM 733 N N . GLU A 1 95 ? 0.064 10.381 -6.306 1.00 86.25 95 GLU A N 1
ATOM 734 C CA . GLU A 1 95 ? 1.046 10.412 -7.377 1.00 86.25 95 GLU A CA 1
ATOM 735 C C . GLU A 1 95 ? 1.913 11.656 -7.267 1.00 86.25 95 GLU A C 1
ATOM 737 O O . GLU A 1 95 ? 1.434 12.761 -7.009 1.00 86.25 95 GLU A O 1
ATOM 742 N N . TYR A 1 96 ? 3.206 11.493 -7.540 1.00 82.06 96 TYR A N 1
ATOM 743 C CA . TYR A 1 96 ? 4.094 12.638 -7.654 1.00 82.06 96 TYR A CA 1
ATOM 744 C C . TYR A 1 96 ? 3.792 13.422 -8.936 1.00 82.06 96 TYR A C 1
ATOM 746 O O . TYR A 1 96 ? 3.963 12.928 -10.056 1.00 82.06 96 TYR A 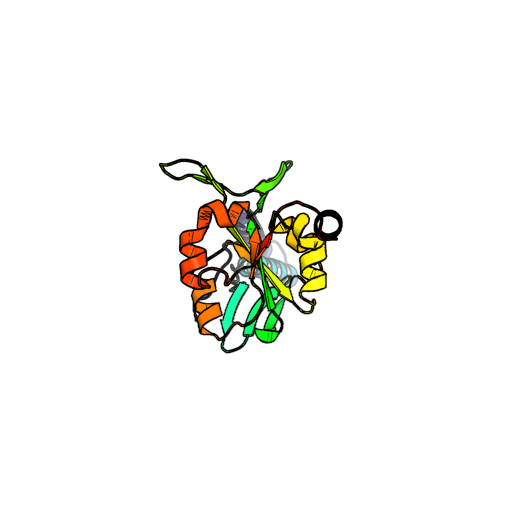O 1
ATOM 754 N N . ARG A 1 97 ? 3.389 14.681 -8.773 1.00 80.25 97 ARG A N 1
ATOM 755 C CA . ARG A 1 97 ? 3.193 15.650 -9.848 1.00 80.25 97 ARG A CA 1
ATOM 756 C C . ARG A 1 97 ? 4.361 16.634 -9.827 1.00 80.25 97 ARG A C 1
ATOM 758 O O . ARG A 1 97 ? 4.676 17.229 -8.796 1.00 80.25 97 ARG A O 1
ATOM 765 N N . ARG A 1 98 ? 5.021 16.806 -10.980 1.00 79.19 98 ARG A N 1
ATOM 766 C CA . ARG A 1 98 ? 6.165 17.726 -11.123 1.00 79.19 98 ARG A CA 1
ATOM 767 C C . ARG A 1 98 ? 5.809 19.097 -10.552 1.00 79.19 98 ARG A C 1
ATOM 769 O O . ARG A 1 98 ? 4.774 19.645 -10.923 1.00 79.19 98 ARG A O 1
ATOM 776 N N . TRP A 1 99 ? 6.668 19.614 -9.673 1.00 78.19 99 TRP A N 1
ATOM 777 C CA . TRP A 1 99 ? 6.534 20.928 -9.023 1.00 78.19 99 TRP A CA 1
ATOM 778 C C . TRP A 1 99 ? 5.326 21.107 -8.093 1.00 78.19 99 TRP A C 1
ATOM 780 O O . TRP A 1 99 ? 5.183 22.164 -7.494 1.00 78.19 99 TRP A O 1
ATOM 790 N N . LYS A 1 100 ? 4.475 20.087 -7.941 1.00 80.56 100 LYS A N 1
ATOM 791 C CA . LYS A 1 100 ? 3.279 20.121 -7.084 1.00 80.56 100 LYS A CA 1
ATOM 792 C C . LYS A 1 100 ? 3.334 19.122 -5.926 1.00 80.56 100 LYS A C 1
ATOM 794 O O . LYS A 1 100 ? 2.424 19.095 -5.106 1.00 80.56 100 LYS A O 1
ATOM 799 N N . GLY A 1 101 ? 4.390 18.310 -5.861 1.00 87.00 101 GLY A N 1
ATOM 800 C CA . GLY A 1 101 ? 4.547 17.280 -4.839 1.00 87.00 101 GLY A CA 1
ATOM 801 C C . GLY A 1 101 ? 3.625 16.082 -5.067 1.00 87.00 101 GLY A C 1
ATOM 802 O O . GLY A 1 101 ? 3.195 15.816 -6.192 1.00 87.00 101 GLY A O 1
ATOM 803 N N . PHE A 1 102 ? 3.362 15.328 -4.002 1.00 86.88 102 PHE A N 1
ATOM 804 C CA . PHE A 1 102 ? 2.413 14.217 -4.029 1.00 86.88 102 PHE A CA 1
ATOM 805 C C . PHE A 1 102 ? 0.985 14.755 -3.963 1.00 86.88 102 PHE A C 1
ATOM 807 O O . PHE A 1 102 ? 0.656 15.527 -3.066 1.00 86.88 102 PHE A O 1
ATOM 814 N N . GLN A 1 103 ? 0.151 14.356 -4.920 1.00 88.00 103 GLN A N 1
ATOM 815 C CA . GLN A 1 103 ? -1.265 14.711 -4.952 1.00 88.00 103 GLN A CA 1
ATOM 816 C C . GLN A 1 103 ? -2.130 13.453 -5.031 1.00 88.00 103 GLN A C 1
ATOM 818 O O . GLN A 1 103 ? -1.734 12.512 -5.728 1.00 88.00 103 GLN A O 1
ATOM 823 N N . PRO A 1 104 ? -3.301 13.433 -4.368 1.00 89.81 104 PRO A N 1
ATOM 824 C CA . PRO A 1 104 ? -4.271 12.356 -4.508 1.00 89.81 104 PRO A CA 1
ATOM 825 C C . PRO A 1 104 ? -4.587 12.067 -5.975 1.00 89.81 104 PRO A C 1
ATOM 827 O O . PRO A 1 104 ? -4.838 12.979 -6.766 1.00 89.81 104 PRO A O 1
ATOM 830 N N . ALA A 1 105 ? -4.564 10.792 -6.342 1.00 87.81 105 ALA A N 1
ATOM 831 C CA . ALA A 1 105 ? -5.014 10.352 -7.645 1.00 87.81 105 ALA A CA 1
ATOM 832 C C . ALA A 1 105 ? -6.536 10.245 -7.647 1.00 87.81 105 ALA A C 1
ATOM 834 O O . ALA A 1 105 ? -7.139 9.646 -6.752 1.00 87.81 105 ALA A O 1
ATOM 835 N N . VAL A 1 106 ? -7.140 10.793 -8.693 1.00 87.94 106 VAL A N 1
ATOM 836 C CA . VAL A 1 106 ? -8.578 10.726 -8.926 1.00 87.94 106 VAL A CA 1
ATOM 837 C C . VAL A 1 106 ? -8.854 9.974 -10.219 1.00 87.94 106 VAL A C 1
ATOM 839 O O . VAL A 1 106 ? -8.187 10.178 -11.237 1.00 87.94 106 VAL A O 1
ATOM 842 N N . PHE A 1 107 ? -9.836 9.087 -10.166 1.00 84.69 107 PHE A N 1
ATOM 843 C CA . PHE A 1 107 ? -10.457 8.471 -11.320 1.00 84.69 107 PHE A CA 1
ATOM 844 C C . PHE A 1 107 ? -11.635 9.344 -11.755 1.00 84.69 107 PHE A C 1
ATOM 846 O O . PHE A 1 107 ? -12.481 9.703 -10.941 1.00 84.69 107 PHE A O 1
ATOM 853 N N . ARG A 1 108 ? -11.674 9.707 -13.038 1.00 84.69 108 ARG A N 1
ATOM 854 C CA . ARG A 1 108 ? -12.760 10.502 -13.620 1.00 84.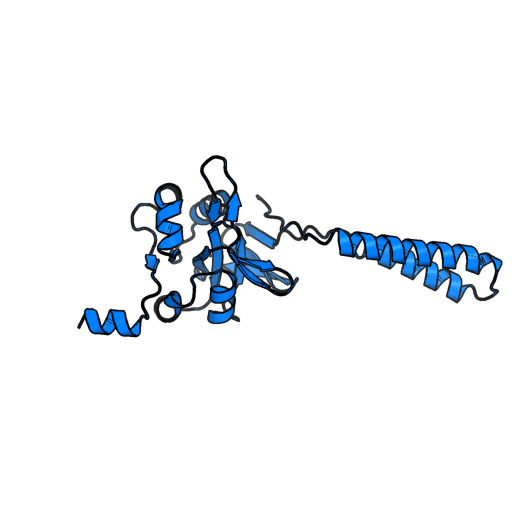69 108 ARG A CA 1
ATOM 855 C C . ARG A 1 108 ? -13.754 9.557 -14.279 1.00 84.69 108 ARG A C 1
ATOM 857 O O . ARG A 1 108 ? -13.485 9.073 -15.377 1.00 84.69 108 ARG A O 1
ATOM 864 N N . GLY A 1 109 ? -14.850 9.274 -13.585 1.00 79.94 109 GLY A N 1
ATOM 865 C CA . GLY A 1 109 ? -15.987 8.532 -14.124 1.00 79.94 109 GLY A CA 1
ATOM 866 C C . GLY A 1 109 ? -17.037 9.463 -14.730 1.00 79.94 109 GLY A C 1
ATOM 867 O O . GLY A 1 109 ? -16.910 10.686 -14.667 1.00 79.94 109 GLY A O 1
ATOM 868 N N . SER A 1 110 ? -18.098 8.878 -15.289 1.00 77.19 110 SER A N 1
ATOM 869 C CA . SER A 1 110 ? -19.296 9.616 -15.724 1.00 77.19 110 SER A CA 1
ATOM 870 C C . SER A 1 110 ? -19.974 10.362 -14.572 1.00 77.19 110 SER A C 1
ATOM 872 O O . SER A 1 110 ? -20.523 11.438 -14.783 1.00 77.19 110 SER A O 1
ATOM 874 N N . ASP A 1 111 ? -19.871 9.814 -13.360 1.00 78.19 111 ASP A N 1
ATOM 875 C CA . ASP A 1 111 ? -20.598 10.280 -12.175 1.00 78.19 111 ASP A CA 1
ATOM 876 C C . ASP A 1 111 ? -19.763 11.237 -11.301 1.00 78.19 111 ASP A C 1
ATOM 878 O O . ASP A 1 111 ? -20.209 11.666 -10.239 1.00 78.19 111 ASP A O 1
ATOM 882 N N . GLY A 1 112 ? -18.546 11.584 -11.741 1.00 82.81 112 GLY A N 1
ATOM 883 C CA . GLY A 1 112 ? -17.658 12.527 -11.059 1.00 82.81 112 GLY A CA 1
ATOM 884 C C . GLY A 1 112 ? -16.230 12.022 -10.844 1.00 82.81 112 GLY A C 1
ATOM 885 O O . GLY A 1 112 ? -15.796 11.002 -11.388 1.00 82.81 112 GLY A O 1
ATOM 886 N N . GLU A 1 113 ? -15.470 12.786 -10.058 1.00 86.12 113 GLU A N 1
ATOM 887 C CA . GLU A 1 113 ? -14.109 12.428 -9.657 1.00 86.12 113 GLU A CA 1
ATOM 888 C C . GLU A 1 113 ? -14.137 11.616 -8.358 1.00 86.12 113 GLU A C 1
ATOM 890 O O . GLU A 1 113 ? -14.603 12.097 -7.327 1.00 86.12 113 GLU A O 1
ATOM 895 N N . VAL A 1 114 ? -13.601 10.396 -8.394 1.00 87.44 114 VAL A N 1
ATOM 896 C CA . VAL A 1 114 ? -13.495 9.518 -7.223 1.00 87.44 114 VAL A CA 1
ATOM 897 C C . VAL A 1 114 ? -12.028 9.281 -6.909 1.00 87.44 114 VAL A C 1
ATOM 899 O O . VAL A 1 114 ? -11.230 8.948 -7.783 1.00 87.44 114 VAL A O 1
ATOM 902 N N . THR A 1 115 ? -11.640 9.445 -5.651 1.00 89.12 115 THR A N 1
ATOM 903 C CA . THR A 1 115 ? -10.271 9.158 -5.212 1.00 89.12 115 THR A CA 1
ATOM 904 C C . THR A 1 115 ? -9.966 7.673 -5.281 1.00 89.12 115 THR A C 1
ATOM 906 O O . THR A 1 115 ? -10.758 6.832 -4.845 1.00 89.12 115 THR A O 1
ATOM 909 N N . VAL A 1 116 ? -8.778 7.360 -5.782 1.00 90.38 116 VAL A N 1
ATOM 910 C CA . VAL A 1 116 ? -8.327 5.982 -5.937 1.00 90.38 116 VAL A CA 1
ATOM 911 C C . VAL A 1 116 ? -7.716 5.486 -4.622 1.00 90.38 116 VAL A C 1
ATOM 913 O O . VAL A 1 116 ? -6.869 6.179 -4.053 1.00 90.38 116 VAL A O 1
ATOM 916 N N . PRO A 1 117 ? -8.105 4.303 -4.124 1.00 93.19 117 PRO A N 1
ATOM 917 C CA . PRO A 1 117 ? -7.518 3.731 -2.926 1.00 93.19 117 PRO A CA 1
ATOM 918 C C . PRO A 1 117 ? -6.135 3.125 -3.195 1.00 93.19 117 PRO A C 1
ATOM 920 O O . PRO A 1 117 ? -5.806 2.677 -4.295 1.00 93.19 117 PRO A O 1
ATOM 923 N N . ALA A 1 118 ? -5.318 3.093 -2.153 1.00 92.88 118 ALA A N 1
ATOM 924 C CA . ALA A 1 118 ? -4.015 2.461 -2.092 1.00 92.88 118 ALA A CA 1
ATOM 925 C C . ALA A 1 118 ? -3.980 1.429 -0.974 1.00 92.88 118 ALA A C 1
ATOM 927 O O . ALA A 1 118 ? -4.681 1.553 0.026 1.00 92.88 118 ALA A O 1
ATOM 928 N N . LEU A 1 119 ? -3.088 0.460 -1.130 1.00 92.62 119 LEU A N 1
ATOM 929 C CA . LEU A 1 119 ? -2.739 -0.511 -0.111 1.00 92.62 119 LEU A CA 1
ATOM 930 C C . LEU A 1 119 ? -1.276 -0.321 0.282 1.00 92.62 119 LEU A C 1
ATOM 932 O O . LEU A 1 119 ? -0.391 -0.360 -0.574 1.00 92.62 119 LEU A O 1
ATOM 936 N N . VAL A 1 120 ? -1.016 -0.164 1.574 1.00 92.94 120 VAL A N 1
ATOM 937 C CA . VAL A 1 120 ? 0.323 -0.174 2.164 1.00 92.94 120 VAL A CA 1
ATOM 938 C C . VAL A 1 120 ? 0.446 -1.383 3.082 1.00 92.94 120 VAL A C 1
ATOM 940 O O . VAL A 1 120 ? -0.374 -1.603 3.966 1.00 92.94 120 VAL A O 1
ATOM 943 N N . LEU A 1 121 ? 1.482 -2.181 2.843 1.00 92.19 121 LEU A N 1
ATOM 944 C CA . LEU A 1 121 ? 1.828 -3.355 3.632 1.00 92.19 121 LEU A CA 1
ATOM 945 C C . LEU A 1 121 ? 2.840 -2.946 4.699 1.00 92.19 121 LEU A C 1
ATOM 947 O O . LEU A 1 121 ? 3.917 -2.442 4.363 1.00 92.19 121 LEU A O 1
ATOM 951 N N . VAL A 1 122 ? 2.520 -3.189 5.965 1.00 93.50 122 VAL A N 1
ATOM 952 C CA . VAL A 1 122 ? 3.386 -2.892 7.111 1.00 93.50 122 VAL A CA 1
ATOM 953 C C . VAL A 1 122 ? 3.763 -4.197 7.802 1.00 93.50 122 VAL A C 1
ATOM 955 O O . VAL A 1 122 ? 2.927 -5.082 7.939 1.00 93.50 122 VAL A O 1
ATOM 958 N N . GLN A 1 123 ? 5.027 -4.332 8.200 1.00 91.81 123 GLN A 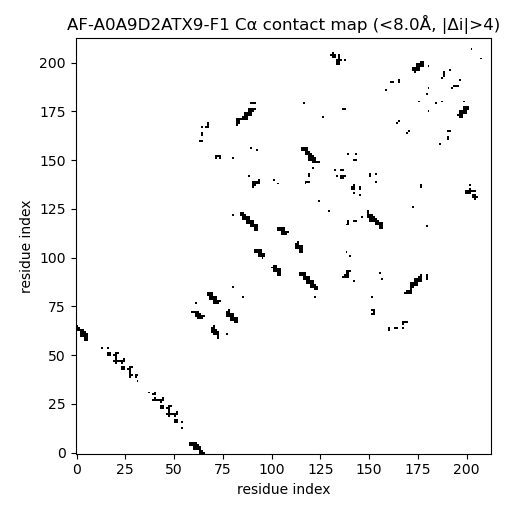N 1
ATOM 959 C CA . GLN A 1 123 ? 5.555 -5.540 8.834 1.00 91.81 123 GLN A CA 1
ATOM 960 C C . GLN A 1 123 ? 6.328 -5.234 10.118 1.00 91.81 123 GLN A C 1
ATOM 962 O O . GLN A 1 123 ? 6.992 -4.194 10.228 1.00 91.81 123 GLN A O 1
ATOM 967 N N . GLY A 1 124 ? 6.313 -6.189 11.049 1.00 87.69 124 GLY A N 1
ATOM 968 C CA . GLY A 1 124 ? 7.156 -6.162 12.248 1.00 87.69 124 GLY A CA 1
ATOM 969 C C . GLY A 1 124 ? 6.854 -5.005 13.203 1.00 87.69 124 GLY A C 1
ATOM 970 O O . GLY A 1 124 ? 7.778 -4.489 13.825 1.00 87.69 124 GLY A O 1
ATOM 971 N N . LEU A 1 125 ? 5.594 -4.570 13.259 1.00 90.19 125 LEU A N 1
ATOM 972 C CA . LEU A 1 125 ? 5.074 -3.633 14.253 1.00 90.19 125 LEU A CA 1
ATOM 973 C C . LEU A 1 125 ? 3.897 -4.285 14.969 1.00 90.19 125 LEU A C 1
ATOM 975 O O . LEU A 1 125 ? 3.117 -5.015 14.353 1.00 90.19 125 LEU A O 1
ATOM 979 N N . SER A 1 126 ? 3.773 -4.010 16.261 1.00 90.31 126 SER A N 1
ATOM 980 C CA . SER A 1 126 ? 2.593 -4.394 17.029 1.00 90.31 126 SER A CA 1
ATOM 981 C C . SER A 1 126 ? 1.370 -3.569 16.598 1.00 90.31 126 SER A C 1
ATOM 983 O O . SER A 1 126 ? 1.520 -2.438 16.124 1.00 90.31 126 SER A O 1
ATOM 985 N N . PRO A 1 127 ? 0.141 -4.083 16.788 1.00 89.56 127 PRO A N 1
ATOM 986 C CA . PRO A 1 127 ? -1.071 -3.324 16.489 1.00 89.56 127 PRO A CA 1
ATOM 987 C C . PRO A 1 127 ? -1.135 -1.953 17.170 1.00 89.56 127 PRO A C 1
ATOM 989 O O . PRO A 1 127 ? -1.583 -0.984 16.566 1.00 89.56 127 PRO A O 1
ATOM 992 N N . GLU A 1 128 ? -0.644 -1.853 18.406 1.00 89.38 128 GLU A N 1
ATOM 993 C CA . GLU A 1 128 ? -0.642 -0.601 19.168 1.00 89.38 128 GLU A CA 1
ATOM 994 C C . GLU A 1 128 ? 0.317 0.442 18.583 1.00 89.38 128 GLU A C 1
ATOM 996 O O . GLU A 1 128 ? 0.006 1.631 18.571 1.00 89.38 128 GLU A O 1
ATOM 1001 N N . GLU A 1 129 ? 1.485 0.019 18.092 1.00 91.75 129 GLU A N 1
ATOM 1002 C CA . GLU A 1 129 ? 2.435 0.913 17.417 1.00 91.75 129 GLU A CA 1
ATOM 1003 C C . GLU A 1 129 ? 1.881 1.426 16.092 1.00 91.75 129 GLU A C 1
ATOM 1005 O O . GLU A 1 129 ? 2.114 2.578 15.735 1.00 91.75 129 GLU A O 1
ATOM 1010 N N . ILE A 1 130 ? 1.126 0.589 15.375 1.00 92.19 130 ILE A N 1
ATOM 1011 C CA . ILE A 1 130 ? 0.444 1.013 14.154 1.00 92.19 130 ILE A CA 1
ATOM 1012 C C . ILE A 1 130 ? -0.616 2.055 14.513 1.00 92.19 130 ILE A C 1
ATOM 1014 O O . ILE A 1 130 ? -0.578 3.163 13.981 1.00 92.19 130 ILE A O 1
ATOM 1018 N N . GLU A 1 131 ? -1.508 1.731 15.453 1.00 91.38 131 GLU A N 1
ATOM 1019 C CA . GLU A 1 131 ? -2.665 2.554 15.828 1.00 91.38 131 GLU A CA 1
ATOM 1020 C C . GLU A 1 131 ? -2.308 3.941 16.377 1.00 91.38 131 GLU A C 1
ATOM 1022 O O . GLU A 1 131 ? -3.091 4.876 16.196 1.00 91.38 131 GLU A O 1
ATOM 1027 N N . LYS A 1 132 ? -1.129 4.103 16.990 1.00 92.38 132 LYS A N 1
ATOM 1028 C CA . LYS A 1 132 ? -0.638 5.398 17.492 1.00 92.38 132 LYS A CA 1
ATOM 1029 C C . LYS A 1 132 ? -0.408 6.446 16.407 1.00 92.38 132 LYS A C 1
ATOM 1031 O O . LYS A 1 132 ? -0.535 7.624 16.710 1.00 92.38 132 LYS A O 1
ATOM 1036 N N . GLU A 1 133 ? -0.074 6.009 15.196 1.00 92.88 133 GLU A N 1
ATOM 1037 C CA . GLU A 1 133 ? 0.376 6.875 14.098 1.00 92.88 133 GLU A CA 1
ATOM 1038 C C . GLU A 1 133 ? -0.591 6.863 12.896 1.00 92.88 133 GLU A C 1
ATOM 1040 O O . GLU A 1 133 ? -0.315 7.453 11.845 1.00 92.88 133 GLU A O 1
ATOM 1045 N N . LEU A 1 134 ? -1.726 6.156 13.008 1.00 92.94 13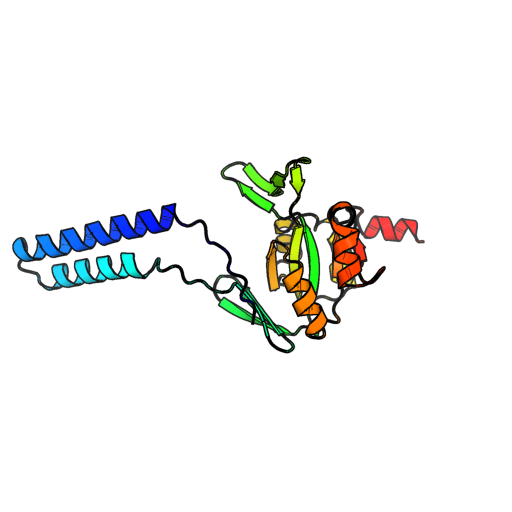4 LEU A N 1
ATOM 1046 C CA . LEU A 1 134 ? -2.701 6.024 11.918 1.00 92.94 134 LEU A CA 1
ATOM 1047 C C . LEU A 1 134 ? -3.301 7.367 11.491 1.00 92.94 134 LEU A C 1
ATOM 1049 O O . LEU A 1 134 ? -3.642 7.527 10.320 1.00 92.94 134 LEU A O 1
ATOM 1053 N N . ASP A 1 135 ? -3.384 8.343 12.394 1.00 91.25 135 ASP A N 1
ATOM 1054 C CA . ASP A 1 135 ? -3.877 9.690 12.097 1.00 91.25 135 ASP A CA 1
ATOM 1055 C C . ASP A 1 135 ? -3.014 10.427 11.062 1.00 91.25 135 ASP A C 1
ATOM 1057 O O . ASP A 1 135 ? -3.507 11.311 10.365 1.00 91.25 135 ASP A O 1
ATOM 1061 N N . LEU A 1 136 ? -1.752 10.020 10.895 1.00 91.94 136 LEU A N 1
ATOM 1062 C CA . LEU A 1 136 ? -0.846 10.555 9.878 1.00 91.94 136 LEU A CA 1
ATOM 1063 C C . LEU A 1 136 ? -0.961 9.827 8.528 1.00 91.94 136 LEU A C 1
ATOM 1065 O O . LEU A 1 136 ? -0.372 10.259 7.537 1.00 91.94 136 LEU A O 1
ATOM 1069 N N . CYS A 1 137 ? -1.699 8.718 8.453 1.00 93.88 137 CYS A N 1
ATOM 1070 C CA . CYS A 1 137 ? -1.618 7.747 7.360 1.00 93.88 137 CYS A CA 1
ATOM 1071 C C . CYS A 1 137 ? -2.716 7.894 6.292 1.00 93.88 137 CYS A C 1
ATOM 1073 O O . CYS A 1 137 ? -3.101 6.915 5.657 1.00 93.88 137 CYS A O 1
ATOM 1075 N N . ASP A 1 138 ? -3.228 9.103 6.055 1.00 91.88 138 ASP A N 1
ATOM 1076 C CA . ASP A 1 138 ? -4.301 9.336 5.072 1.00 91.88 138 ASP A CA 1
ATOM 1077 C C . ASP A 1 138 ? -3.928 9.010 3.627 1.00 91.88 138 ASP A C 1
ATOM 1079 O O . ASP A 1 138 ? -4.786 8.614 2.838 1.00 91.88 138 ASP A O 1
ATOM 1083 N N . THR A 1 139 ? -2.663 9.209 3.254 1.00 93.12 139 THR A N 1
ATOM 1084 C CA . THR A 1 139 ? -2.174 8.931 1.902 1.00 93.12 139 THR A CA 1
ATOM 1085 C C . THR A 1 139 ? -1.107 7.852 1.914 1.00 93.12 139 THR A C 1
ATOM 1087 O O . THR A 1 139 ? -0.405 7.634 2.906 1.00 93.12 139 THR A O 1
ATOM 1090 N N . ARG A 1 140 ? -0.943 7.195 0.765 1.00 93.69 140 ARG A N 1
ATOM 1091 C CA . ARG A 1 140 ? 0.078 6.170 0.548 1.00 93.69 140 ARG A CA 1
ATOM 1092 C C . ARG A 1 140 ? 1.476 6.690 0.869 1.00 93.69 140 ARG A C 1
ATOM 1094 O O . ARG A 1 140 ? 2.237 5.982 1.527 1.00 93.69 140 ARG A O 1
ATOM 1101 N N . MET A 1 141 ? 1.851 7.891 0.418 1.00 91.06 141 MET A N 1
ATOM 1102 C CA . MET A 1 141 ? 3.179 8.427 0.714 1.00 91.06 141 MET A CA 1
ATOM 1103 C C . MET A 1 141 ? 3.348 8.730 2.203 1.00 91.06 141 MET A C 1
ATOM 1105 O O . MET A 1 141 ? 4.400 8.396 2.748 1.00 91.06 141 MET A O 1
ATOM 1109 N N . ASN A 1 142 ? 2.335 9.285 2.872 1.00 93.56 142 ASN A N 1
ATOM 1110 C CA . ASN A 1 142 ? 2.422 9.556 4.305 1.00 93.56 142 ASN A CA 1
ATOM 1111 C C . ASN A 1 142 ? 2.584 8.263 5.107 1.00 93.56 142 ASN A C 1
ATOM 1113 O O . ASN A 1 142 ? 3.551 8.141 5.849 1.00 93.56 142 ASN A O 1
ATOM 1117 N N . ALA A 1 143 ? 1.750 7.249 4.857 1.00 93.69 143 ALA A N 1
ATOM 1118 C CA . ALA A 1 143 ? 1.879 5.942 5.507 1.00 93.69 143 ALA A CA 1
ATOM 1119 C C . ALA A 1 143 ? 3.277 5.325 5.298 1.00 93.69 143 ALA A C 1
ATOM 1121 O O . ALA A 1 143 ? 3.876 4.756 6.212 1.00 93.69 143 ALA A O 1
ATOM 1122 N N . ARG A 1 144 ? 3.858 5.487 4.102 1.00 91.50 144 ARG A N 1
ATOM 1123 C CA . ARG A 1 144 ? 5.237 5.051 3.833 1.00 91.50 144 ARG A CA 1
ATOM 1124 C C . ARG A 1 144 ? 6.294 5.836 4.598 1.00 91.50 144 ARG A C 1
ATOM 1126 O O . ARG A 1 144 ? 7.325 5.251 4.921 1.00 91.50 144 ARG A O 1
ATOM 1133 N N . LEU A 1 145 ? 6.103 7.137 4.801 1.00 92.00 145 LEU A N 1
ATOM 1134 C CA . LEU A 1 145 ? 7.035 7.969 5.560 1.00 92.00 145 LEU A CA 1
ATOM 1135 C C . LEU A 1 145 ? 6.960 7.633 7.047 1.00 92.00 145 LEU A C 1
ATOM 1137 O O . LEU A 1 145 ? 8.002 7.374 7.640 1.00 92.00 145 LEU A O 1
ATOM 1141 N N . THR A 1 146 ? 5.747 7.543 7.593 1.00 93.75 146 THR A N 1
ATOM 1142 C CA . THR A 1 146 ? 5.468 7.215 8.994 1.00 93.75 146 THR A CA 1
ATOM 1143 C C . THR A 1 146 ? 6.102 5.887 9.397 1.00 93.75 146 THR A C 1
ATOM 1145 O O . THR A 1 146 ? 6.919 5.835 10.312 1.00 93.75 146 THR A O 1
ATOM 1148 N N . TYR A 1 147 ? 5.815 4.808 8.662 1.00 93.19 147 TYR A N 1
ATOM 1149 C CA . TYR A 1 147 ? 6.340 3.482 9.010 1.00 93.19 147 TYR A CA 1
ATOM 1150 C C . TYR A 1 147 ? 7.703 3.181 8.383 1.00 93.19 147 TYR A C 1
ATOM 1152 O O . TYR A 1 147 ? 8.330 2.176 8.714 1.00 93.19 147 TYR A O 1
ATOM 1160 N N . GLY A 1 148 ? 8.192 4.027 7.472 1.00 89.69 148 GLY A N 1
ATOM 1161 C CA . GLY A 1 148 ? 9.554 4.019 6.943 1.00 89.69 148 GLY A CA 1
ATOM 1162 C C . GLY A 1 148 ? 10.095 2.631 6.590 1.00 89.69 148 GLY A C 1
ATOM 1163 O O . GLY A 1 148 ? 9.813 2.064 5.530 1.00 89.69 148 GLY A O 1
ATOM 1164 N N . LYS A 1 149 ? 10.940 2.078 7.473 1.00 87.69 149 LYS A N 1
ATOM 1165 C CA . LYS A 1 149 ? 11.584 0.779 7.238 1.00 87.69 149 LYS A CA 1
ATOM 1166 C C . LYS A 1 149 ? 10.635 -0.418 7.371 1.00 87.69 149 LYS A C 1
ATOM 1168 O O . LYS A 1 149 ? 10.939 -1.456 6.778 1.00 87.69 149 LYS A O 1
ATOM 1173 N N . ASN A 1 150 ? 9.542 -0.260 8.108 1.00 90.94 150 ASN A N 1
ATOM 1174 C CA . ASN A 1 150 ? 8.505 -1.253 8.364 1.00 90.94 150 ASN A CA 1
ATOM 1175 C C . ASN A 1 150 ? 7.454 -1.299 7.246 1.00 90.94 150 ASN A C 1
ATOM 1177 O O . ASN A 1 150 ? 6.732 -2.282 7.145 1.00 90.94 150 ASN A O 1
ATOM 1181 N N . ALA A 1 151 ? 7.415 -0.308 6.347 1.00 89.94 151 ALA A N 1
ATOM 1182 C CA . ALA A 1 151 ? 6.641 -0.403 5.112 1.00 89.94 151 ALA A CA 1
ATOM 1183 C C . ALA A 1 151 ? 7.279 -1.450 4.174 1.00 89.94 151 ALA A C 1
ATOM 1185 O O . ALA A 1 151 ? 8.312 -1.213 3.532 1.00 89.94 151 ALA A O 1
ATOM 1186 N N . ALA A 1 152 ? 6.673 -2.636 4.118 1.00 85.62 152 ALA A N 1
ATOM 1187 C CA . ALA A 1 152 ? 7.087 -3.758 3.283 1.00 85.62 152 ALA A CA 1
ATOM 1188 C C . ALA A 1 152 ? 6.871 -3.466 1.793 1.00 85.62 152 ALA A C 1
ATOM 1190 O O . ALA A 1 152 ? 7.689 -3.846 0.949 1.00 85.62 152 ALA A O 1
ATOM 1191 N N . GLY A 1 153 ? 5.793 -2.756 1.466 1.00 85.06 153 GLY A N 1
ATOM 1192 C CA . GLY A 1 153 ? 5.445 -2.398 0.100 1.00 85.06 153 GLY A CA 1
ATOM 1193 C C . GLY A 1 153 ? 4.175 -1.566 0.020 1.00 85.06 153 GLY A C 1
ATOM 1194 O O . GLY A 1 153 ? 3.487 -1.371 1.015 1.00 85.06 153 GLY A O 1
ATOM 1195 N N . ASP A 1 154 ? 3.884 -1.064 -1.171 1.00 86.88 154 ASP A N 1
ATOM 1196 C CA . ASP A 1 154 ? 2.748 -0.195 -1.426 1.00 86.88 154 ASP A CA 1
ATOM 1197 C C . ASP A 1 154 ? 2.269 -0.348 -2.869 1.00 86.88 154 ASP A C 1
ATOM 1199 O O . ASP A 1 154 ? 3.074 -0.523 -3.789 1.00 86.88 154 ASP A O 1
ATOM 1203 N N . MET A 1 155 ? 0.960 -0.262 -3.073 1.00 82.88 155 MET A N 1
ATOM 1204 C CA . MET A 1 155 ? 0.339 -0.390 -4.385 1.00 82.88 155 MET A CA 1
ATOM 1205 C C . MET A 1 155 ? -0.955 0.415 -4.481 1.00 82.88 155 MET A C 1
ATOM 1207 O O . MET A 1 155 ? -1.527 0.833 -3.477 1.00 82.88 155 MET A O 1
ATOM 1211 N N . LEU A 1 156 ? -1.402 0.636 -5.715 1.00 86.62 156 LEU A N 1
ATOM 1212 C CA . LEU A 1 156 ? -2.793 0.985 -5.979 1.00 86.62 156 LEU A CA 1
ATOM 1213 C C . LEU A 1 156 ? -3.658 -0.208 -5.563 1.00 86.62 156 LEU A C 1
ATOM 1215 O O . LEU A 1 156 ? -3.253 -1.350 -5.780 1.00 86.62 156 LEU A O 1
ATOM 1219 N N . LEU A 1 157 ? -4.791 0.054 -4.919 1.00 88.00 157 LEU A N 1
ATOM 1220 C CA . LEU A 1 157 ? -5.630 -1.014 -4.402 1.00 88.00 157 LEU A CA 1
ATOM 1221 C C . LEU A 1 157 ? -6.238 -1.820 -5.549 1.00 88.00 157 LEU A C 1
ATOM 1223 O O . LEU A 1 157 ? -6.954 -1.277 -6.387 1.00 88.00 157 LEU A O 1
ATOM 1227 N N . ASP A 1 158 ? -5.997 -3.124 -5.517 1.00 87.06 158 ASP A N 1
ATOM 1228 C CA . ASP A 1 158 ? -6.712 -4.100 -6.323 1.00 87.06 158 ASP A CA 1
ATOM 1229 C C . ASP A 1 158 ? -7.532 -5.000 -5.392 1.00 87.06 158 ASP A C 1
ATOM 1231 O O . ASP A 1 158 ? -6.987 -5.655 -4.498 1.00 87.06 158 ASP A O 1
ATOM 1235 N N . PHE A 1 159 ? -8.851 -5.009 -5.574 1.00 88.31 159 PHE A N 1
ATOM 1236 C CA . PHE A 1 159 ? -9.752 -5.827 -4.766 1.00 88.31 159 PHE A CA 1
ATOM 1237 C C . PHE A 1 159 ? -9.535 -7.326 -5.004 1.00 88.31 159 PHE A C 1
ATOM 1239 O O . PHE A 1 159 ? -9.681 -8.107 -4.065 1.00 88.31 159 PHE A O 1
ATOM 1246 N N . ASP A 1 160 ? -9.110 -7.733 -6.203 1.00 87.94 160 ASP A N 1
ATOM 1247 C CA . ASP A 1 160 ? -8.756 -9.128 -6.474 1.00 87.94 160 ASP A CA 1
ATOM 1248 C C . ASP A 1 160 ? -7.530 -9.547 -5.661 1.00 87.94 160 ASP A C 1
ATOM 1250 O O . ASP A 1 160 ? -7.490 -10.654 -5.127 1.00 87.94 160 ASP A O 1
ATOM 1254 N N . PHE A 1 161 ? -6.549 -8.652 -5.508 1.00 87.00 161 PHE A N 1
ATOM 1255 C CA . PHE A 1 161 ? -5.385 -8.920 -4.666 1.00 87.00 161 PHE A CA 1
ATOM 1256 C C . PHE A 1 161 ? -5.790 -9.136 -3.206 1.00 87.00 161 PHE A C 1
ATOM 1258 O O . PHE A 1 161 ? -5.256 -10.033 -2.559 1.00 87.00 161 PHE A O 1
ATOM 1265 N N . LEU A 1 162 ? -6.737 -8.350 -2.684 1.00 90.19 162 LEU A N 1
ATOM 1266 C CA . LEU A 1 162 ? -7.235 -8.549 -1.322 1.00 90.19 162 LEU A CA 1
ATOM 1267 C C . LEU A 1 162 ? -7.964 -9.889 -1.165 1.00 90.19 162 LEU A C 1
ATOM 1269 O O . LEU A 1 162 ? -7.732 -10.583 -0.178 1.00 90.19 162 LEU A O 1
ATOM 1273 N N . ARG A 1 163 ? -8.794 -10.287 -2.140 1.00 91.00 163 ARG A N 1
ATOM 1274 C CA . ARG A 1 163 ? -9.450 -11.607 -2.138 1.00 91.00 163 ARG A CA 1
ATOM 1275 C C . ARG A 1 163 ? -8.424 -12.738 -2.145 1.00 91.00 163 ARG A C 1
ATOM 1277 O O . ARG A 1 163 ? -8.526 -13.650 -1.329 1.00 91.00 163 ARG A 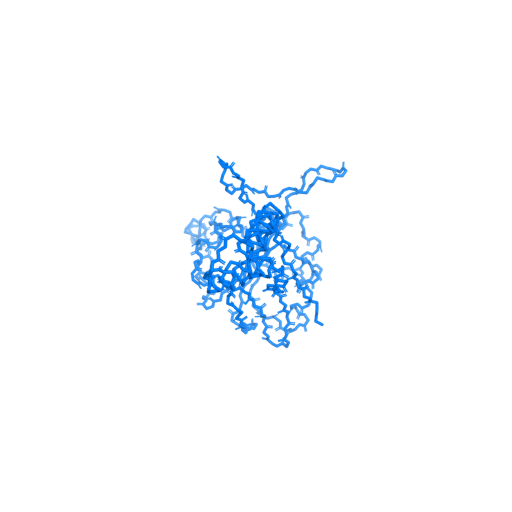O 1
ATOM 1284 N N . ASP A 1 164 ? -7.414 -12.647 -3.011 1.00 89.00 164 ASP A N 1
ATOM 1285 C CA . ASP A 1 164 ? -6.310 -13.612 -3.080 1.00 89.00 164 ASP A CA 1
ATOM 1286 C C . ASP A 1 164 ? -5.547 -13.687 -1.743 1.00 89.00 164 ASP A C 1
ATOM 1288 O O . ASP A 1 164 ? -5.145 -14.764 -1.304 1.00 89.00 164 ASP A O 1
ATOM 1292 N N . LEU A 1 165 ? -5.352 -12.541 -1.084 1.00 89.56 165 LEU A N 1
ATOM 1293 C CA . LEU A 1 165 ? -4.656 -12.432 0.196 1.00 89.56 165 LEU A CA 1
ATOM 1294 C C . LEU A 1 165 ? -5.440 -13.100 1.336 1.00 89.56 165 LEU A C 1
ATOM 1296 O O . LEU A 1 165 ? -4.866 -13.875 2.101 1.00 89.56 165 LEU A O 1
ATOM 1300 N N . VAL A 1 166 ? -6.745 -12.831 1.431 1.00 90.31 166 VAL A N 1
ATOM 1301 C CA . VAL A 1 166 ? -7.638 -13.462 2.416 1.00 90.31 166 VAL A CA 1
ATOM 1302 C C . VAL A 1 166 ? -7.722 -14.969 2.168 1.00 90.31 166 VAL A C 1
ATOM 1304 O O . VAL A 1 166 ? -7.547 -15.752 3.100 1.00 90.31 166 VAL A O 1
ATOM 1307 N N . ALA A 1 167 ? -7.883 -15.391 0.910 1.00 89.62 167 ALA A N 1
ATOM 1308 C CA . ALA A 1 167 ? -7.911 -16.805 0.529 1.00 89.62 167 ALA A CA 1
ATOM 1309 C C . ALA A 1 167 ? -6.603 -17.547 0.864 1.00 89.62 167 ALA A C 1
ATOM 1311 O O . ALA A 1 167 ? -6.621 -18.749 1.121 1.00 89.62 167 ALA A O 1
ATOM 1312 N N . ALA A 1 168 ? -5.471 -16.839 0.904 1.00 87.00 168 ALA A N 1
ATOM 1313 C CA . ALA A 1 168 ? -4.182 -17.388 1.315 1.00 87.00 168 ALA A CA 1
ATOM 1314 C C . ALA A 1 168 ? -4.001 -17.508 2.844 1.00 87.00 168 ALA A C 1
ATOM 1316 O O . ALA A 1 168 ? -2.930 -17.914 3.298 1.00 87.00 168 ALA A O 1
ATOM 1317 N N . GLY A 1 169 ? -5.025 -17.181 3.640 1.00 87.12 169 GLY A N 1
ATOM 1318 C CA . GLY A 1 169 ? -5.000 -17.305 5.099 1.00 87.12 169 GLY A CA 1
ATOM 1319 C C . GLY A 1 169 ? -4.401 -16.093 5.812 1.00 87.12 169 GLY A C 1
ATOM 1320 O O . GLY A 1 169 ? -3.785 -16.238 6.868 1.00 87.12 169 GLY A O 1
ATOM 1321 N N . PHE A 1 170 ? -4.538 -14.896 5.238 1.00 89.56 170 PHE A N 1
ATOM 1322 C CA . PHE A 1 170 ? -4.152 -13.667 5.923 1.00 89.56 170 PHE A CA 1
ATOM 1323 C C . PHE A 1 170 ? -4.966 -13.470 7.210 1.00 89.56 170 PHE A C 1
ATOM 1325 O O . PHE A 1 170 ? -6.192 -13.425 7.177 1.00 89.56 170 PHE A O 1
ATOM 1332 N N . ALA A 1 171 ? -4.264 -13.325 8.335 1.00 84.88 171 ALA A N 1
ATOM 1333 C CA . ALA A 1 171 ? -4.847 -13.142 9.668 1.00 84.88 171 ALA A CA 1
ATOM 1334 C C . ALA A 1 171 ? -4.415 -11.824 10.339 1.00 84.88 171 ALA A C 1
ATOM 1336 O O . ALA A 1 171 ? -4.679 -11.604 11.521 1.00 84.88 171 ALA A O 1
ATOM 1337 N N . GLY A 1 172 ? -3.702 -10.964 9.609 1.00 87.19 172 GLY A N 1
ATOM 1338 C CA . GLY A 1 172 ? -3.257 -9.673 10.117 1.00 87.19 172 GLY A CA 1
ATOM 1339 C C . GLY A 1 172 ? -4.395 -8.661 10.240 1.00 87.19 172 GLY A C 1
ATOM 1340 O O . GLY A 1 172 ? -5.502 -8.867 9.744 1.00 87.19 172 GLY A O 1
ATOM 1341 N N . ARG A 1 173 ? -4.117 -7.523 10.886 1.00 92.56 173 ARG A N 1
ATOM 1342 C CA . ARG A 1 173 ? -5.100 -6.439 11.002 1.00 92.56 173 ARG A CA 1
ATOM 1343 C C . ARG A 1 173 ? -5.173 -5.618 9.721 1.00 92.56 173 ARG A C 1
ATOM 1345 O O . ARG A 1 173 ? -4.161 -5.370 9.060 1.00 92.56 173 ARG A O 1
ATOM 1352 N N . VAL A 1 174 ? -6.385 -5.173 9.407 1.00 95.06 174 VAL A N 1
ATOM 1353 C CA . VAL A 1 174 ? -6.683 -4.317 8.260 1.00 95.06 174 VAL A CA 1
ATOM 1354 C C . VAL A 1 174 ? -7.172 -2.977 8.774 1.00 95.06 174 VAL A C 1
ATOM 1356 O O . VAL A 1 174 ? -8.194 -2.903 9.449 1.00 95.06 174 VAL A O 1
ATOM 1359 N N . TYR A 1 175 ? -6.439 -1.923 8.450 1.00 96.06 175 TYR A N 1
ATOM 1360 C CA . TYR A 1 175 ? -6.748 -0.552 8.818 1.00 96.06 175 TYR A CA 1
ATOM 1361 C C . TYR A 1 175 ? -7.228 0.199 7.583 1.00 96.06 175 TYR A C 1
ATOM 1363 O O . TYR A 1 175 ? -6.574 0.140 6.545 1.00 96.06 175 TYR A O 1
ATOM 1371 N N . VAL A 1 176 ? -8.349 0.909 7.670 1.00 96.12 176 VAL A N 1
ATOM 1372 C CA . VAL A 1 176 ? -8.934 1.639 6.535 1.00 96.12 176 VAL A CA 1
ATOM 1373 C C . VAL A 1 176 ? -9.185 3.081 6.925 1.00 96.12 176 VAL A C 1
ATOM 1375 O O . VAL A 1 176 ? -9.846 3.341 7.925 1.00 96.12 176 VAL A O 1
ATOM 1378 N N . SER A 1 177 ? -8.689 4.024 6.128 1.00 95.81 177 SER A N 1
ATOM 1379 C CA . SER A 1 177 ? -9.030 5.435 6.295 1.00 95.81 177 SER A CA 1
ATOM 1380 C C . SER A 1 177 ? -10.543 5.608 6.167 1.00 95.81 177 SER A C 1
ATOM 1382 O O . SER A 1 177 ? -11.138 5.108 5.211 1.00 95.81 177 SER A O 1
ATOM 1384 N N . GLU A 1 178 ? -11.160 6.345 7.089 1.00 94.50 178 GLU A N 1
ATOM 1385 C CA . GLU A 1 178 ? -12.596 6.651 7.107 1.00 94.50 178 GLU A CA 1
ATOM 1386 C C . GLU A 1 178 ? -13.097 7.147 5.747 1.00 94.50 178 GLU A C 1
ATOM 1388 O O . GLU A 1 178 ? -14.140 6.715 5.259 1.00 94.50 178 GLU A O 1
ATOM 1393 N N . PHE A 1 179 ? -12.299 7.980 5.081 1.00 91.50 179 PHE A N 1
ATOM 1394 C CA . PHE A 1 179 ? -12.618 8.506 3.763 1.00 91.50 179 PHE A CA 1
ATOM 1395 C C . PHE A 1 179 ? -12.692 7.412 2.683 1.00 91.50 179 PHE A C 1
ATOM 1397 O O . PHE A 1 179 ? -13.623 7.386 1.880 1.00 91.50 179 PHE A O 1
ATOM 1404 N N . ILE A 1 180 ? -11.743 6.471 2.677 1.00 93.69 180 ILE A N 1
ATOM 1405 C CA . ILE A 1 180 ? -11.763 5.329 1.750 1.00 93.69 180 ILE A CA 1
ATOM 1406 C C . ILE A 1 180 ? -12.893 4.364 2.109 1.00 93.69 180 ILE A C 1
ATOM 1408 O O . ILE A 1 180 ? -13.580 3.869 1.218 1.00 93.69 180 ILE A O 1
ATOM 1412 N N . TYR A 1 181 ? -13.125 4.125 3.398 1.00 93.88 181 TYR A N 1
ATOM 1413 C CA . TYR A 1 181 ? -14.211 3.266 3.848 1.00 93.88 181 TYR A CA 1
ATOM 1414 C C . TYR A 1 181 ? -15.579 3.822 3.428 1.00 93.88 181 TYR A C 1
ATOM 1416 O O . TYR A 1 181 ? -16.406 3.082 2.905 1.00 93.88 181 TYR A O 1
ATOM 1424 N N . GLY A 1 182 ? -15.798 5.134 3.545 1.00 91.81 182 GLY A N 1
ATOM 1425 C CA . GLY A 1 182 ? -17.033 5.779 3.096 1.00 91.81 182 GLY A CA 1
ATOM 1426 C C . GLY A 1 182 ? -17.326 5.568 1.606 1.00 91.81 182 GLY A C 1
ATOM 1427 O O . GLY A 1 182 ? -18.478 5.371 1.232 1.00 91.81 182 GLY A O 1
ATOM 1428 N N . LEU A 1 183 ? -16.290 5.542 0.763 1.00 91.19 183 LEU A N 1
ATOM 1429 C CA . LEU A 1 183 ? -16.431 5.360 -0.686 1.00 91.19 183 LEU A CA 1
ATOM 1430 C C . LEU A 1 183 ? -16.522 3.890 -1.120 1.00 91.19 183 LEU A C 1
ATOM 1432 O O . LEU A 1 183 ? -17.192 3.583 -2.102 1.00 91.19 183 LEU A O 1
ATOM 1436 N N . TYR A 1 184 ? -15.838 2.985 -0.415 1.00 91.56 184 TYR A N 1
ATOM 1437 C CA . TYR A 1 184 ? -15.638 1.597 -0.853 1.00 91.56 184 TYR A CA 1
ATOM 1438 C C . TYR A 1 184 ? -16.168 0.547 0.133 1.00 91.56 184 TYR A C 1
ATOM 1440 O O . TYR A 1 184 ? -15.913 -0.643 -0.060 1.00 91.56 184 TYR A O 1
ATOM 1448 N N . SER A 1 185 ? -16.919 0.951 1.162 1.00 92.88 185 SER A N 1
ATOM 1449 C CA . SER A 1 185 ? -17.449 0.051 2.201 1.00 92.88 185 SER A CA 1
ATOM 1450 C C . SER A 1 185 ? -18.127 -1.210 1.659 1.00 92.88 185 SER A C 1
ATOM 1452 O O . SER A 1 185 ? -17.777 -2.273 2.163 1.00 92.88 185 SER A O 1
ATOM 1454 N N . PRO A 1 186 ? -18.970 -1.192 0.599 1.00 92.25 186 PRO A N 1
ATOM 1455 C CA . PRO A 1 186 ? -19.593 -2.427 0.121 1.00 92.25 186 PRO A CA 1
ATOM 1456 C C . PRO A 1 186 ? -18.571 -3.460 -0.368 1.00 92.25 186 PRO A C 1
ATOM 1458 O O . PRO A 1 186 ? -18.724 -4.649 -0.116 1.00 92.25 186 PRO A O 1
ATOM 1461 N N . ALA A 1 187 ? -17.507 -3.009 -1.042 1.00 91.94 187 ALA A N 1
ATOM 1462 C CA . ALA A 1 187 ? -16.461 -3.889 -1.557 1.00 91.94 187 ALA A CA 1
ATOM 1463 C C . ALA A 1 187 ? -15.511 -4.370 -0.451 1.00 91.94 187 ALA A C 1
ATOM 1465 O O . ALA A 1 187 ? -15.020 -5.493 -0.504 1.00 91.94 187 ALA A O 1
ATOM 1466 N N . ILE A 1 188 ? -15.242 -3.527 0.548 1.00 93.44 188 ILE A N 1
ATOM 1467 C CA . ILE A 1 188 ? -14.393 -3.879 1.693 1.00 93.44 188 ILE A CA 1
ATOM 1468 C C . ILE A 1 188 ? -15.111 -4.888 2.598 1.00 93.44 188 ILE A C 1
ATOM 1470 O O . ILE A 1 188 ? -14.516 -5.900 2.969 1.00 93.44 188 ILE A O 1
ATOM 1474 N N . ASP A 1 189 ? -16.389 -4.649 2.894 1.00 93.94 189 ASP A N 1
ATOM 1475 C CA . ASP A 1 189 ? -17.220 -5.531 3.718 1.00 93.94 189 ASP A CA 1
ATOM 1476 C C . ASP A 1 189 ? -17.452 -6.892 3.053 1.00 93.94 189 ASP A C 1
ATOM 1478 O O . ASP A 1 189 ? -17.511 -7.903 3.749 1.00 93.94 189 ASP A O 1
ATOM 1482 N N . ASP A 1 190 ? -17.541 -6.944 1.720 1.00 93.81 190 ASP A N 1
ATOM 1483 C CA . ASP A 1 190 ? -17.627 -8.205 0.969 1.00 93.81 190 ASP A CA 1
ATOM 1484 C C . ASP A 1 190 ? -16.365 -9.073 1.127 1.00 93.81 190 ASP A C 1
ATOM 1486 O O . ASP A 1 190 ? -16.442 -10.298 1.143 1.00 93.81 190 ASP A O 1
ATOM 1490 N N . ILE A 1 191 ? -15.192 -8.450 1.267 1.00 93.25 191 ILE A N 1
ATOM 1491 C CA . ILE A 1 191 ? -13.908 -9.163 1.324 1.00 93.25 191 ILE A CA 1
ATOM 1492 C C . ILE A 1 191 ? -13.541 -9.571 2.752 1.00 93.25 191 ILE A C 1
ATOM 1494 O O . ILE A 1 191 ? -13.078 -10.690 2.968 1.00 93.25 191 ILE A O 1
ATOM 1498 N N . PHE A 1 192 ? -13.710 -8.668 3.719 1.00 91.75 192 PHE A N 1
ATOM 1499 C CA . PHE A 1 192 ? -13.267 -8.883 5.102 1.00 91.75 192 PHE A CA 1
ATOM 1500 C C . PHE A 1 192 ? -14.408 -9.208 6.072 1.00 91.75 192 PHE A C 1
ATOM 1502 O O . PHE A 1 192 ? -14.148 -9.572 7.218 1.00 91.75 192 PHE A O 1
ATOM 1509 N N . GLY A 1 193 ? -15.662 -9.097 5.632 1.00 87.69 193 GLY A N 1
ATOM 1510 C CA . GLY A 1 193 ? -16.832 -9.164 6.499 1.00 87.69 193 GLY A CA 1
ATOM 1511 C C . GLY A 1 193 ? -17.060 -7.863 7.273 1.00 87.69 193 GLY A C 1
ATOM 1512 O O . GLY A 1 193 ? -16.136 -7.095 7.553 1.00 87.69 193 GLY A O 1
ATOM 1513 N N . LYS A 1 194 ? -18.316 -7.617 7.665 1.00 84.50 194 LYS A N 1
ATOM 1514 C CA . LYS A 1 194 ? -18.678 -6.441 8.470 1.00 84.50 194 LYS A CA 1
ATOM 1515 C C . LYS A 1 194 ? -17.932 -6.451 9.803 1.00 84.50 194 LYS A C 1
ATOM 1517 O O . LYS A 1 194 ? -18.066 -7.389 10.584 1.00 84.50 194 LYS A O 1
ATOM 1522 N N . GLY A 1 195 ? -17.176 -5.387 10.067 1.00 82.19 195 GLY A N 1
ATOM 1523 C CA . GLY A 1 195 ? -16.353 -5.263 11.275 1.00 82.19 195 GLY A CA 1
ATOM 1524 C C . GLY A 1 195 ? -15.023 -6.024 11.223 1.00 82.19 195 GLY A C 1
ATOM 1525 O O . GLY A 1 195 ? -14.288 -6.006 12.205 1.00 82.19 195 GLY A O 1
ATOM 1526 N N . GLY A 1 196 ? -14.679 -6.645 10.088 1.00 85.94 196 GLY A N 1
ATOM 1527 C CA . GLY A 1 196 ? -13.373 -7.276 9.864 1.00 85.94 196 GLY A CA 1
ATOM 1528 C C . GLY A 1 196 ? -12.228 -6.281 9.636 1.00 85.94 196 GLY A C 1
ATOM 1529 O O . GLY A 1 196 ? -11.079 -6.687 9.469 1.00 85.94 196 GLY A O 1
ATOM 1530 N N . VAL A 1 197 ? -12.528 -4.978 9.630 1.00 93.00 197 VAL A N 1
ATOM 1531 C CA . VAL A 1 197 ? -11.559 -3.899 9.432 1.00 93.00 197 VAL A CA 1
ATOM 1532 C C . VAL A 1 197 ? -11.654 -2.849 10.536 1.00 93.00 197 VAL A C 1
ATOM 1534 O O . VAL A 1 197 ? -12.733 -2.537 11.038 1.00 93.00 197 VAL A O 1
ATOM 1537 N N . THR A 1 198 ? -10.515 -2.254 10.875 1.00 94.50 198 THR A N 1
ATOM 1538 C CA . THR A 1 198 ? -10.426 -1.111 11.783 1.00 94.50 198 THR A CA 1
ATOM 1539 C C . THR A 1 198 ? -10.453 0.174 10.970 1.00 94.50 198 THR A C 1
ATOM 1541 O O . THR A 1 198 ? -9.492 0.502 10.271 1.00 94.50 198 THR A O 1
ATOM 1544 N N . VAL A 1 199 ? -11.544 0.927 11.071 1.00 94.00 199 VAL A N 1
ATOM 1545 C CA . VAL A 1 199 ? -11.647 2.241 10.429 1.00 94.00 199 VAL A CA 1
ATOM 1546 C C . VAL A 1 199 ? -10.931 3.286 11.287 1.00 94.00 199 VAL A C 1
ATOM 1548 O O . VAL A 1 199 ? -11.171 3.366 12.492 1.00 94.00 199 VAL A O 1
ATOM 1551 N N . TYR A 1 200 ? -10.042 4.074 10.681 1.00 93.50 200 TYR A N 1
ATOM 1552 C CA . TYR A 1 200 ? -9.311 5.146 11.356 1.00 93.50 200 TYR A CA 1
ATOM 1553 C C . TYR A 1 200 ? -9.598 6.512 10.732 1.00 93.50 200 TYR A C 1
ATOM 1555 O O . TYR A 1 200 ? -9.797 6.643 9.526 1.00 93.50 200 TYR A O 1
ATOM 1563 N N . ASP A 1 201 ? -9.582 7.533 11.580 1.00 91.56 201 ASP A N 1
ATOM 1564 C CA . ASP A 1 201 ? -9.745 8.941 11.231 1.00 91.56 201 ASP A CA 1
ATOM 1565 C C . ASP A 1 201 ? -8.427 9.709 11.469 1.00 91.56 201 ASP A C 1
ATOM 1567 O O . ASP A 1 201 ? -7.424 9.149 11.923 1.00 91.56 201 ASP A O 1
ATOM 1571 N N . ARG A 1 202 ? -8.449 11.019 11.209 1.00 87.06 202 ARG A N 1
ATOM 1572 C CA . ARG A 1 202 ? -7.322 11.937 11.456 1.00 87.06 202 ARG A CA 1
ATOM 1573 C C . ARG A 1 202 ? -7.220 12.424 12.900 1.00 87.06 202 ARG A C 1
ATOM 1575 O O . ARG A 1 202 ? -6.488 13.371 13.178 1.00 87.06 202 ARG A O 1
ATOM 1582 N N . ILE A 1 203 ? -8.009 11.871 13.820 1.00 85.12 203 ILE A N 1
ATOM 1583 C CA . ILE A 1 203 ? -7.993 12.315 15.209 1.00 85.12 203 ILE A CA 1
ATOM 1584 C C . ILE A 1 203 ? -6.812 11.627 15.907 1.00 85.12 203 ILE A C 1
ATOM 1586 O O . ILE A 1 203 ? -6.794 10.391 15.980 1.00 85.12 203 ILE A O 1
ATOM 1590 N N . PRO A 1 204 ? -5.860 12.394 16.475 1.00 84.38 204 PRO A N 1
ATOM 1591 C CA . PRO A 1 204 ? -4.678 11.820 17.100 1.00 84.38 204 PRO A CA 1
ATOM 1592 C C . PRO A 1 204 ? -5.030 10.835 18.209 1.00 84.38 204 PRO A C 1
ATOM 1594 O O . PRO A 1 204 ? -5.945 11.067 19.011 1.00 84.38 204 PRO A O 1
ATOM 1597 N N . TYR A 1 205 ? -4.254 9.759 18.305 1.00 82.94 205 TYR A N 1
ATOM 1598 C CA . TYR A 1 205 ? -4.485 8.693 19.279 1.00 82.94 205 TYR A CA 1
ATOM 1599 C C . TYR A 1 205 ? -4.550 9.217 20.727 1.00 82.94 205 TYR A C 1
ATOM 1601 O O . TYR A 1 205 ? -5.454 8.862 21.486 1.00 82.94 205 TYR A O 1
ATOM 1609 N N . ALA A 1 206 ? -3.671 10.159 21.084 1.00 82.25 206 ALA A N 1
ATOM 1610 C CA . ALA A 1 206 ? -3.653 10.797 22.403 1.00 82.25 206 ALA A CA 1
ATOM 1611 C C . ALA A 1 206 ? -4.968 11.526 22.749 1.00 82.25 206 ALA A C 1
ATOM 1613 O O . ALA A 1 206 ? -5.375 11.566 23.911 1.00 82.25 206 ALA A O 1
ATOM 1614 N N . VAL A 1 207 ? -5.661 12.089 21.753 1.00 82.75 207 VAL A N 1
ATOM 1615 C CA . VAL A 1 207 ? -6.956 12.760 21.947 1.00 82.75 207 VAL A CA 1
ATOM 1616 C C . VAL A 1 207 ? -8.066 11.730 22.162 1.00 82.75 207 VAL A C 1
ATOM 1618 O O . VAL A 1 207 ? -8.927 11.928 23.018 1.00 82.75 207 VAL A O 1
ATOM 1621 N N . LYS A 1 208 ? -8.027 10.605 21.438 1.00 81.19 208 LYS A N 1
ATOM 1622 C CA . LYS A 1 208 ? -8.990 9.503 21.604 1.00 81.19 208 LYS A CA 1
ATOM 1623 C C . LYS A 1 208 ? -8.900 8.871 22.989 1.00 81.19 208 LYS A C 1
ATOM 1625 O O . LYS A 1 208 ? -9.934 8.583 23.584 1.00 81.19 208 LYS A O 1
ATOM 1630 N N . GLN A 1 209 ? -7.690 8.705 23.521 1.00 80.75 209 GLN A N 1
ATOM 1631 C CA . GLN A 1 209 ? -7.494 8.173 24.871 1.00 80.75 209 GLN A CA 1
ATOM 1632 C C . GLN A 1 209 ? -8.092 9.087 25.947 1.00 80.75 209 GLN A C 1
ATOM 1634 O O . GLN A 1 209 ? -8.790 8.603 26.830 1.00 80.75 209 GLN A O 1
ATOM 1639 N N . LYS A 1 210 ? -7.915 10.410 25.824 1.00 77.50 210 LYS A N 1
ATOM 1640 C CA . LYS A 1 210 ? -8.496 11.390 26.760 1.00 77.50 210 LYS A CA 1
ATOM 1641 C C . LYS A 1 210 ? -10.025 11.448 26.750 1.00 77.50 210 LYS A C 1
ATOM 1643 O O . LYS A 1 210 ? -10.601 11.947 27.701 1.00 77.50 210 LYS A O 1
ATOM 1648 N N . ARG A 1 211 ? -10.680 10.997 25.677 1.00 68.00 211 ARG A N 1
ATOM 1649 C CA . ARG A 1 211 ? -12.151 10.939 25.589 1.00 68.00 211 ARG A CA 1
ATOM 1650 C C . ARG A 1 211 ? -12.744 9.647 26.155 1.00 68.00 211 ARG A C 1
ATOM 1652 O O . ARG A 1 211 ? -13.961 9.555 26.266 1.00 68.00 211 ARG A O 1
ATOM 1659 N N . ARG A 1 212 ? -11.911 8.636 26.424 1.00 61.44 212 ARG A N 1
ATOM 1660 C CA . ARG A 1 212 ? -12.334 7.312 26.910 1.00 61.44 212 ARG A CA 1
ATOM 1661 C C . ARG A 1 212 ? -12.096 7.102 28.409 1.00 61.44 212 ARG A C 1
ATOM 1663 O O . ARG A 1 212 ? -12.634 6.136 28.940 1.00 61.44 212 ARG A O 1
ATOM 1670 N N . GLY A 1 213 ? -11.281 7.945 29.043 1.00 48.94 213 GLY A N 1
ATOM 1671 C CA . GLY A 1 213 ? -11.098 7.997 30.498 1.00 48.94 213 GLY A CA 1
ATOM 1672 C C . GLY A 1 213 ? -11.934 9.108 31.103 1.00 48.94 213 GLY A C 1
ATOM 1673 O O . GLY A 1 213 ? -12.383 8.914 32.249 1.00 48.94 213 GLY A O 1
#

Secondary structure (DSSP, 8-state):
---EE-----HHHHHHHHHHHHHHHHHHHHHHHH-S-HHHHHHHHHHHHHHHHTTS----EEEEEETTEEEEEETTEEEEEEGGGEEEEEEE-EEEETTTEEEE-EEEETTEEEEPEEEEEEES--HHHHHTSGGG-SBHHHHHHHHGGGEEEEEE--HHHHHHHHHTT--S-EEEEHHHHHHHHHHHHHHH-TTSSEEE-SS-HHHHHHTT-

pLDDT: mean 82.58, std 12.36, range [44.31, 96.12]

Nearest PDB structures (foldseek):
  6qkr-assembly1_A  TM=4.173E-01  e=7.639E+00  bacterium enrichment culture clone N47
  6p7p-assembly1_C  TM=1.708E-01  e=6.743E+00  Escherichia coli MS 115-1

Foldseek 3Di:
DDQAFDPPPCPVVLVVLLVQLVVLLVCLVVCVVVDPDVVSSVVSNVSSVCSNCVVPPPRPSQWDDDQQWIWHQDPNRTDTGGLAFKEKEKAFEWDQDVPPGTDFDWDQDPVGTDTFIKIWIFGDDDPVLCQQCVLQPRYQVSVCVSRPVRGRDMDGDDLVRLQVSVVSPRPHAYEYEPSRCVVCVVSVCVRQNDPSHHYDHNDGPVVVVVVVD

Radius of gyration: 23.04 Å; Cα contacts (8 Å, |Δi|>4): 336; chains: 1; bounding box: 63×41×72 Å